Protein AF-A0AAU3L3V6-F1 (afdb_monomer)

Structure (mmCIF, N/CA/C/O backbone):
data_AF-A0AAU3L3V6-F1
#
_entry.id   AF-A0AAU3L3V6-F1
#
loop_
_atom_site.group_PDB
_atom_site.id
_atom_site.type_symbol
_atom_site.label_atom_id
_atom_site.label_alt_id
_atom_site.label_comp_id
_atom_site.label_asym_id
_atom_site.label_entity_id
_atom_site.label_seq_id
_atom_site.pdbx_PDB_ins_code
_atom_site.Cartn_x
_atom_site.Cartn_y
_atom_site.Cartn_z
_atom_site.occupancy
_atom_site.B_iso_or_equiv
_atom_site.auth_seq_id
_atom_site.auth_comp_id
_atom_site.auth_asym_id
_atom_site.auth_atom_id
_atom_site.pdbx_PDB_model_num
ATOM 1 N N . MET A 1 1 ? -13.523 14.548 32.552 1.00 41.47 1 MET A N 1
ATOM 2 C CA . MET A 1 1 ? -14.090 15.061 33.819 1.00 41.47 1 MET A CA 1
ATOM 3 C C . MET A 1 1 ? -13.654 14.127 34.935 1.00 41.47 1 MET A C 1
ATOM 5 O O . MET A 1 1 ? -13.717 12.923 34.740 1.00 41.47 1 MET A O 1
ATOM 9 N N . THR A 1 2 ? -13.123 14.643 36.043 1.00 36.22 2 THR A N 1
ATOM 10 C CA . THR A 1 2 ? -12.729 13.820 37.202 1.00 36.22 2 THR A CA 1
ATOM 11 C C . THR A 1 2 ? -13.982 13.301 37.923 1.00 36.22 2 THR A C 1
ATOM 13 O O . THR A 1 2 ? -14.998 13.994 37.928 1.00 36.22 2 THR A O 1
ATOM 16 N N . GLN A 1 3 ? -13.928 12.119 38.556 1.00 34.81 3 GLN A N 1
ATOM 17 C CA . GLN A 1 3 ? -15.049 11.551 39.340 1.00 34.81 3 GLN A CA 1
ATOM 18 C C . GLN A 1 3 ? -15.643 12.553 40.347 1.00 34.81 3 GLN A C 1
ATOM 20 O O . GLN A 1 3 ? -16.852 12.591 40.551 1.00 34.81 3 GLN A O 1
ATOM 25 N N . LYS A 1 4 ? -14.801 13.431 40.907 1.00 33.59 4 LYS A N 1
ATOM 26 C CA . LYS A 1 4 ? -15.217 14.523 41.794 1.00 33.59 4 LYS A CA 1
ATOM 27 C C . LYS A 1 4 ? -16.151 15.533 41.107 1.00 33.59 4 LYS A C 1
ATOM 29 O O . LYS A 1 4 ? -17.172 15.894 41.673 1.00 33.59 4 LYS A O 1
ATOM 34 N N . ALA A 1 5 ? -15.847 15.942 39.873 1.00 34.97 5 ALA A N 1
ATOM 35 C CA . ALA A 1 5 ? -16.683 16.882 39.121 1.00 34.97 5 ALA A CA 1
ATOM 36 C C . ALA A 1 5 ? -18.043 16.273 38.728 1.00 34.97 5 ALA A C 1
ATOM 38 O O . ALA A 1 5 ? -19.048 16.981 38.699 1.00 34.97 5 ALA A O 1
ATOM 39 N N . ALA A 1 6 ? -18.086 14.962 38.466 1.00 41.12 6 ALA A N 1
ATOM 40 C CA . ALA A 1 6 ? -19.336 14.240 38.228 1.00 41.12 6 ALA A CA 1
ATOM 41 C C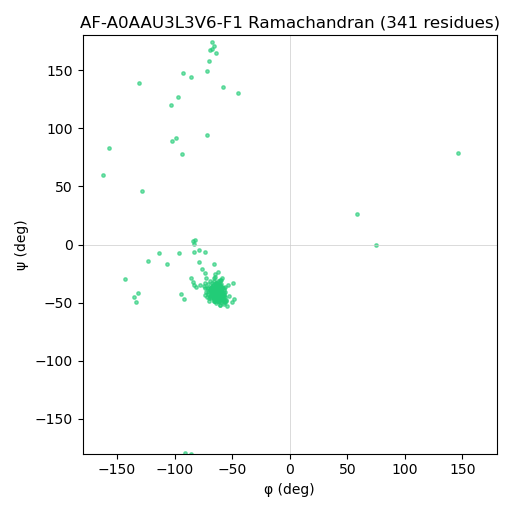 . ALA A 1 6 ? -20.194 14.146 39.507 1.00 41.12 6 ALA A C 1
ATOM 43 O O . ALA A 1 6 ? -21.390 14.421 39.458 1.00 41.12 6 ALA A O 1
ATOM 44 N N . GLY A 1 7 ? -19.577 13.851 40.659 1.00 38.81 7 GLY A N 1
ATOM 45 C CA . GLY A 1 7 ? -20.263 13.792 41.957 1.00 38.81 7 GLY A CA 1
ATOM 46 C C . GLY A 1 7 ? -20.804 15.143 42.446 1.00 38.81 7 GLY A C 1
ATOM 47 O O . GLY A 1 7 ? -21.931 15.218 42.940 1.00 38.81 7 GLY A O 1
ATOM 48 N N . ASP A 1 8 ? -20.045 16.227 42.255 1.00 44.56 8 ASP A N 1
ATOM 49 C CA . ASP A 1 8 ? -20.480 17.583 42.620 1.00 44.56 8 ASP A CA 1
ATOM 50 C C . ASP A 1 8 ? -21.663 18.046 41.743 1.00 44.56 8 ASP A C 1
ATOM 52 O O . ASP A 1 8 ? -22.623 18.631 42.247 1.00 44.56 8 ASP A O 1
ATOM 56 N N . THR A 1 9 ? -21.645 17.718 40.444 1.00 53.59 9 THR A N 1
ATOM 57 C CA . THR A 1 9 ? -22.750 18.018 39.512 1.00 53.59 9 THR A CA 1
ATOM 58 C C . THR A 1 9 ? -24.013 17.237 39.883 1.00 53.59 9 THR A C 1
ATOM 60 O O . THR A 1 9 ? -25.087 17.822 40.003 1.00 53.59 9 THR A O 1
ATOM 63 N N . PHE A 1 10 ? -23.872 15.941 40.176 1.00 58.88 10 PHE A N 1
ATOM 64 C CA . PHE A 1 10 ? -24.976 15.089 40.619 1.00 58.88 10 PHE A CA 1
ATOM 65 C C . PHE A 1 10 ? -25.634 15.610 41.905 1.00 58.88 10 PHE A C 1
ATOM 67 O O . PHE A 1 10 ? -26.856 15.685 41.999 1.00 58.88 10 PHE A O 1
ATOM 74 N N . THR A 1 11 ? -24.838 16.049 42.882 1.00 54.91 11 THR A N 1
ATOM 75 C CA . THR A 1 11 ? -25.356 16.583 44.154 1.00 54.91 11 THR A CA 1
ATOM 76 C C . THR A 1 11 ? -26.176 17.864 43.950 1.00 54.91 11 THR A C 1
ATOM 78 O O . THR A 1 11 ? -27.223 18.054 44.581 1.00 54.91 11 THR A O 1
ATOM 81 N N . VAL A 1 12 ? -25.736 18.740 43.041 1.00 65.31 12 VAL A N 1
ATOM 82 C CA . VAL A 1 12 ? -26.473 19.953 42.654 1.00 65.31 12 VAL A CA 1
ATOM 83 C C . VAL A 1 12 ? -27.775 19.603 41.930 1.00 65.31 12 VAL A C 1
ATOM 85 O O . VAL A 1 12 ? -28.811 20.204 42.224 1.00 65.31 12 VAL A O 1
ATOM 88 N N . ASP A 1 13 ? -27.751 18.614 41.039 1.00 59.66 13 ASP A N 1
ATOM 89 C CA . ASP A 1 13 ? -28.929 18.187 40.279 1.00 59.66 13 ASP A CA 1
ATOM 90 C C . ASP A 1 13 ? -29.976 17.493 41.163 1.00 59.66 13 ASP A C 1
ATOM 92 O O . ASP A 1 13 ? -31.167 17.800 41.060 1.00 59.66 13 ASP A O 1
ATOM 96 N N . VAL A 1 14 ? -29.553 16.664 42.124 1.00 59.94 14 VAL A N 1
ATOM 97 C CA . VAL A 1 14 ? -30.445 16.071 43.137 1.00 59.94 14 VAL A CA 1
ATOM 98 C C . VAL A 1 14 ? -31.088 17.162 43.996 1.00 59.94 14 VAL A C 1
ATOM 100 O O . VAL A 1 14 ? -32.301 17.154 44.214 1.00 59.94 14 VAL A O 1
ATOM 103 N N . SER A 1 15 ? -30.307 18.153 44.433 1.00 63.59 15 SER A N 1
ATOM 104 C CA . SER A 1 15 ? -30.820 19.281 45.223 1.00 63.59 15 SER A CA 1
ATOM 105 C C . SER A 1 15 ? -31.845 20.109 44.437 1.00 63.59 15 SER A C 1
ATOM 107 O O . SER A 1 15 ? -32.881 20.503 44.974 1.00 63.59 15 SER A O 1
ATOM 109 N N . ARG A 1 16 ? -31.601 20.329 43.139 1.00 68.62 16 ARG A N 1
ATOM 110 C CA . ARG A 1 16 ? -32.525 21.027 42.236 1.00 68.62 16 ARG A CA 1
ATOM 111 C C . ARG A 1 16 ? -33.810 20.227 42.002 1.00 68.62 16 ARG A C 1
ATOM 113 O O . ARG A 1 16 ? -34.885 20.819 42.003 1.00 68.62 16 ARG A O 1
ATOM 120 N N . SER A 1 17 ? -33.712 18.904 41.876 1.00 65.31 17 SER A N 1
ATOM 121 C CA . SER A 1 17 ? -34.862 17.999 41.750 1.00 65.31 17 SER A CA 1
ATOM 122 C C . SER A 1 17 ? -35.787 18.058 42.971 1.00 65.31 17 SER A C 1
ATOM 124 O O . SER A 1 17 ? -37.008 18.085 42.824 1.00 65.31 17 SER A O 1
ATOM 126 N N . VAL A 1 18 ? -35.234 18.137 44.187 1.00 70.00 18 VAL A N 1
ATOM 127 C CA . VAL A 1 18 ? -36.035 18.263 45.420 1.00 70.00 18 VAL A CA 1
ATOM 128 C C . VAL A 1 18 ? -36.787 19.599 45.468 1.00 70.00 18 VAL A C 1
ATOM 130 O O . VAL A 1 18 ? -37.974 19.625 45.795 1.00 70.00 18 VAL A O 1
ATOM 133 N N . ILE A 1 19 ? -36.123 20.701 45.103 1.00 76.06 19 ILE A N 1
ATOM 134 C CA . ILE A 1 19 ? -36.740 22.038 45.047 1.00 76.06 19 ILE A CA 1
ATOM 135 C C . ILE A 1 19 ? -37.863 22.075 44.002 1.00 76.06 19 ILE A C 1
ATOM 137 O O . ILE A 1 19 ? -38.955 22.572 44.280 1.00 76.06 19 ILE A O 1
ATOM 141 N N . GLU A 1 20 ? -37.617 21.512 42.821 1.00 77.00 20 GLU A N 1
ATOM 142 C CA . GLU A 1 20 ? -38.602 21.421 41.743 1.00 77.00 20 GLU A CA 1
ATOM 143 C C . GLU A 1 20 ? -39.805 20.554 42.149 1.00 77.00 20 GLU A C 1
ATOM 145 O O . GLU A 1 20 ? -40.951 20.937 41.917 1.00 77.00 20 GLU A O 1
ATOM 150 N N . GLY A 1 21 ? -39.569 19.432 42.837 1.00 76.75 21 GLY A N 1
ATOM 151 C CA . GLY A 1 21 ? -40.629 18.588 43.393 1.00 76.75 21 GLY A CA 1
ATOM 152 C C . GLY A 1 21 ? -41.541 19.343 44.364 1.00 76.75 21 GLY A C 1
ATOM 153 O O . GLY A 1 21 ? -42.766 19.228 44.281 1.00 76.75 21 GLY A O 1
ATOM 154 N N . GLN A 1 22 ? -40.967 20.175 45.238 1.00 81.19 22 GLN A N 1
ATOM 155 C CA . GLN A 1 22 ? -41.739 21.020 46.152 1.00 81.19 22 GLN A CA 1
ATOM 156 C C . GLN A 1 22 ? -42.547 22.090 45.397 1.00 81.19 22 GLN A C 1
ATOM 158 O O . GLN A 1 22 ? -43.740 22.259 45.660 1.00 81.19 22 GLN A O 1
ATOM 163 N N . ALA A 1 23 ? -41.942 22.750 44.404 1.00 84.12 23 ALA A N 1
ATOM 164 C CA . ALA A 1 23 ? -42.625 23.737 43.566 1.00 84.12 23 ALA A CA 1
ATOM 165 C C . ALA A 1 23 ? -43.820 23.131 42.805 1.00 84.12 23 ALA A C 1
ATOM 167 O O . ALA A 1 23 ? -44.890 23.735 42.747 1.00 84.12 23 ALA A O 1
ATOM 168 N N . ILE A 1 24 ? -43.678 21.906 42.289 1.00 85.00 24 ILE A N 1
ATOM 169 C CA . ILE A 1 24 ? -44.757 21.160 41.623 1.00 85.00 24 ILE A CA 1
ATOM 170 C C . ILE A 1 24 ? -45.926 20.897 42.583 1.00 85.00 24 ILE A C 1
ATOM 172 O O . ILE A 1 24 ? -47.088 21.078 42.203 1.00 85.00 24 ILE A O 1
ATOM 176 N N . VAL A 1 25 ? -45.651 20.495 43.829 1.00 83.56 25 VAL A N 1
ATOM 177 C CA . VAL A 1 25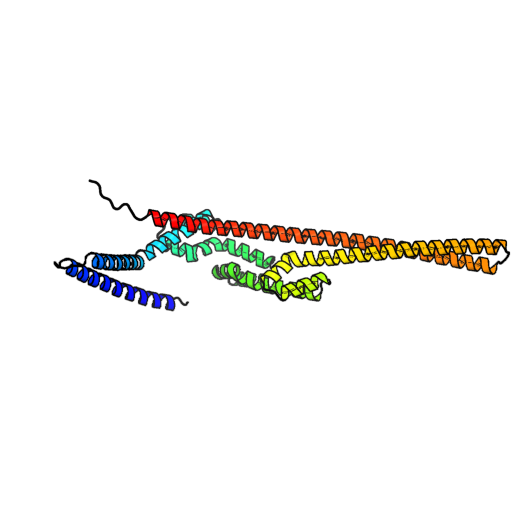 ? -46.691 20.259 44.849 1.00 83.56 25 VAL A CA 1
ATOM 178 C C . VAL A 1 25 ? -47.447 21.549 45.168 1.00 83.56 25 VAL A C 1
ATOM 180 O O . VAL A 1 25 ? -48.682 21.545 45.240 1.00 83.56 25 VAL A O 1
ATOM 183 N N . ASP A 1 26 ? -46.728 22.657 45.325 1.00 87.56 26 ASP A N 1
ATOM 184 C CA . ASP A 1 26 ? -47.316 23.947 45.680 1.00 87.56 26 ASP A CA 1
ATOM 185 C C . ASP A 1 26 ? -48.128 24.549 44.517 1.00 87.56 26 ASP A C 1
ATOM 187 O O . ASP A 1 26 ? -49.260 25.005 44.720 1.00 87.56 26 ASP A O 1
ATOM 191 N N . GLU A 1 27 ? -47.632 24.456 43.279 1.00 87.81 27 GLU A N 1
ATOM 192 C CA . GLU A 1 27 ? -48.367 24.852 42.070 1.00 87.81 27 GLU A CA 1
ATOM 193 C C . GLU A 1 27 ? -49.630 23.996 41.861 1.00 87.81 27 GLU A C 1
ATOM 195 O O . GLU A 1 27 ? -50.693 24.531 41.532 1.00 87.81 27 GLU A O 1
ATOM 200 N N . THR A 1 28 ? -49.564 22.685 42.126 1.00 85.62 28 THR A N 1
ATOM 201 C CA . THR A 1 28 ? -50.724 21.778 42.032 1.00 85.62 28 THR A CA 1
ATOM 202 C C . THR A 1 28 ? -51.812 22.150 43.044 1.00 85.62 28 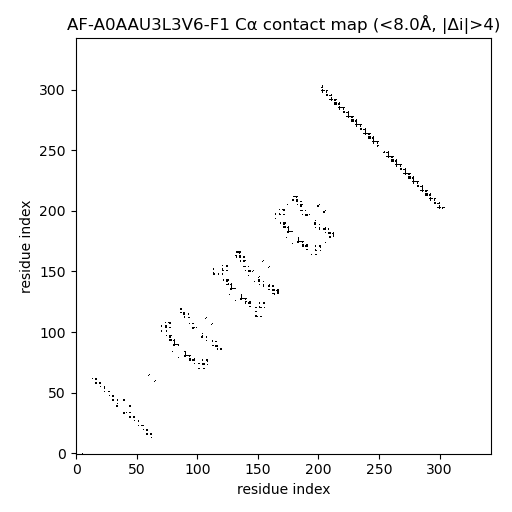THR A C 1
ATOM 204 O O . THR A 1 28 ? -52.997 22.223 42.693 1.00 85.62 28 THR A O 1
ATOM 207 N N . LYS A 1 29 ? -51.434 22.461 44.293 1.00 86.19 29 LYS A N 1
ATOM 208 C CA . LYS A 1 29 ? -52.372 22.953 45.319 1.00 86.19 29 LYS A CA 1
ATOM 209 C C . LYS A 1 29 ? -53.005 24.282 44.909 1.00 86.19 29 LYS A C 1
ATOM 211 O O . LYS A 1 29 ? -54.220 24.444 45.029 1.00 86.19 29 LYS A O 1
ATOM 216 N N . ALA A 1 30 ? -52.210 25.215 44.383 1.00 85.62 30 ALA A N 1
ATOM 217 C CA . ALA A 1 30 ? -52.695 26.516 43.932 1.00 85.62 30 ALA A CA 1
ATOM 218 C C . ALA A 1 30 ? -53.667 26.407 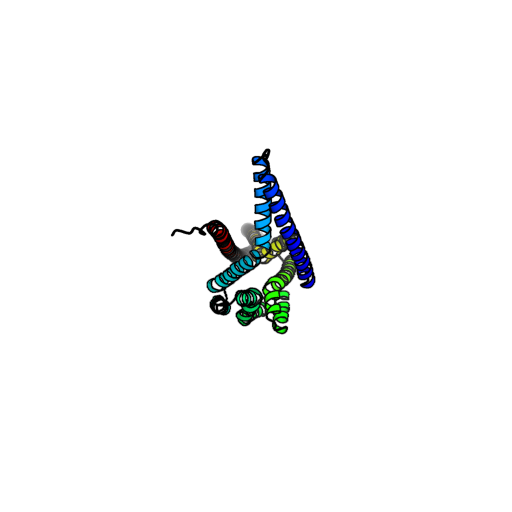42.742 1.00 85.62 30 ALA A C 1
ATOM 220 O O . ALA A 1 30 ? -54.658 27.140 42.688 1.00 85.62 30 ALA A O 1
ATOM 221 N N . LEU A 1 31 ? -53.414 25.492 41.801 1.00 86.00 31 LEU A N 1
ATOM 222 C CA . LEU A 1 31 ? -54.316 25.214 40.678 1.00 86.00 31 LEU A CA 1
ATOM 223 C C . LEU A 1 31 ? -55.626 24.572 41.148 1.00 86.00 31 LEU A C 1
ATOM 225 O O . LEU A 1 31 ? -56.694 25.005 40.723 1.00 86.00 31 LEU A O 1
ATOM 229 N N . THR A 1 32 ? -55.560 23.625 42.087 1.00 83.00 32 THR A N 1
ATOM 230 C CA . THR A 1 32 ? -56.747 22.982 42.680 1.00 83.00 32 THR A CA 1
ATOM 231 C C . THR A 1 32 ? -57.620 23.994 43.429 1.00 83.00 32 THR A C 1
ATOM 233 O O . THR A 1 32 ? -58.838 24.013 43.274 1.00 83.00 32 THR A O 1
ATOM 236 N N . ALA A 1 33 ? -57.007 24.908 44.187 1.00 84.44 33 ALA A N 1
ATOM 237 C CA . ALA A 1 33 ? -57.729 25.977 44.877 1.00 84.44 33 ALA A CA 1
ATOM 238 C C . ALA A 1 33 ? -58.394 26.977 43.911 1.00 84.44 33 ALA A C 1
ATOM 240 O O . ALA A 1 33 ? -59.443 27.538 44.230 1.00 84.44 33 ALA A O 1
ATOM 241 N N . LYS A 1 34 ? -57.800 27.213 42.732 1.00 81.19 34 LYS A N 1
ATOM 242 C CA . LYS A 1 34 ? -58.390 28.053 41.678 1.00 81.19 34 LYS A CA 1
ATOM 243 C C . LYS A 1 34 ? -59.548 27.356 40.965 1.00 81.19 34 LYS A C 1
ATOM 245 O O . LYS A 1 34 ? -60.530 28.030 40.700 1.00 81.19 34 LYS A O 1
ATOM 250 N N . ALA A 1 35 ? -59.466 26.044 40.735 1.00 79.19 35 ALA A N 1
ATOM 251 C CA . ALA A 1 35 ? -60.539 25.254 40.122 1.00 79.19 35 ALA A CA 1
ATOM 252 C C . ALA A 1 35 ? -61.867 25.307 40.902 1.00 79.19 35 ALA A C 1
ATOM 254 O O . ALA A 1 35 ? -62.932 25.203 40.309 1.00 79.19 35 ALA A O 1
ATOM 255 N N . ASN A 1 36 ? -61.813 25.504 42.224 1.00 80.31 36 ASN A N 1
ATOM 256 C CA . ASN A 1 36 ? -62.992 25.520 43.098 1.00 80.31 36 ASN A CA 1
ATOM 257 C C . ASN A 1 36 ? -63.743 26.869 43.133 1.00 80.31 36 ASN A C 1
ATOM 259 O O . ASN A 1 36 ? -64.677 27.025 43.920 1.00 80.31 36 ASN A O 1
ATOM 263 N N . LYS A 1 37 ? -63.336 27.869 42.339 1.00 83.75 37 LYS A N 1
ATOM 264 C CA . LYS A 1 37 ? -64.001 29.183 42.275 1.00 83.75 37 LYS A CA 1
ATOM 265 C C . LYS A 1 37 ? -65.057 29.207 41.165 1.00 83.75 37 LYS A C 1
ATOM 267 O O . LYS A 1 37 ? -64.876 28.596 40.118 1.00 83.75 37 LYS A O 1
ATOM 272 N N . SER A 1 38 ? -66.139 29.961 41.369 1.00 66.94 38 SER A N 1
ATOM 273 C CA . SER A 1 38 ? -67.301 30.009 40.465 1.00 66.94 38 SER A CA 1
ATOM 274 C C . SER A 1 38 ? -67.089 30.769 39.144 1.00 66.94 38 SER A C 1
ATOM 276 O O . SER A 1 38 ? -67.985 30.755 38.312 1.00 66.94 38 SER A O 1
ATOM 278 N N . ASP A 1 39 ? -65.946 31.438 38.957 1.00 76.69 39 ASP A N 1
ATOM 279 C CA . ASP A 1 39 ? -65.635 32.293 37.793 1.00 76.69 39 ASP A CA 1
ATOM 280 C C . ASP A 1 39 ? -64.278 31.905 37.168 1.00 76.69 39 ASP A C 1
ATOM 282 O O . ASP A 1 39 ? -63.374 32.721 36.986 1.00 76.69 39 ASP A O 1
ATOM 286 N N . THR A 1 40 ? -64.063 30.600 36.972 1.00 77.81 40 THR A N 1
ATOM 287 C CA . THR A 1 40 ? -62.755 30.056 36.578 1.00 77.81 40 THR A CA 1
ATOM 288 C C . THR A 1 40 ? -62.666 29.832 35.069 1.00 77.81 40 THR A C 1
ATOM 290 O O . THR A 1 40 ? -63.467 29.101 34.498 1.00 77.81 40 THR A O 1
ATOM 293 N N . ASP A 1 41 ? -61.632 30.389 34.432 1.00 86.31 41 ASP A N 1
ATOM 294 C CA . ASP A 1 41 ? -61.252 30.052 33.054 1.00 86.31 41 ASP A CA 1
ATOM 295 C C . ASP A 1 41 ? -60.623 28.648 33.001 1.00 86.31 41 ASP A C 1
ATOM 297 O O . ASP A 1 41 ? -59.421 28.453 33.231 1.00 86.31 41 ASP A O 1
ATOM 301 N N . GLU A 1 42 ? -61.464 27.656 32.712 1.00 79.25 42 GLU A N 1
ATOM 302 C CA . GLU A 1 42 ? -61.092 26.243 32.640 1.00 79.25 42 GLU A CA 1
ATOM 303 C C . GLU A 1 42 ? -60.014 25.956 31.584 1.00 79.25 42 GLU A C 1
ATOM 305 O O . GLU A 1 42 ? -59.148 25.105 31.806 1.00 79.25 42 GLU A O 1
ATOM 310 N N . ALA A 1 43 ? -60.005 26.680 30.458 1.00 82.81 43 ALA A N 1
ATOM 311 C CA . ALA A 1 43 ? -59.047 26.453 29.378 1.00 82.81 43 ALA A CA 1
ATOM 312 C C . ALA A 1 43 ? -57.627 26.852 29.808 1.00 82.81 43 ALA A C 1
ATOM 314 O O . ALA A 1 43 ? -56.678 26.075 29.651 1.00 82.81 43 ALA A O 1
ATOM 315 N N . SER A 1 44 ? -57.483 28.026 30.428 1.00 83.94 44 SER A N 1
ATOM 316 C CA . SER A 1 44 ? -56.211 28.491 30.998 1.00 83.94 44 SER A CA 1
ATOM 317 C C . SER A 1 44 ? -55.733 27.597 32.145 1.00 83.94 44 SER A C 1
ATOM 319 O O . SER A 1 44 ? -54.537 27.299 32.259 1.00 83.94 44 SER A O 1
ATOM 321 N N . LEU A 1 45 ? -56.660 27.106 32.975 1.00 83.88 45 LEU A N 1
ATOM 322 C CA . LEU A 1 45 ? -56.339 26.190 34.068 1.00 83.88 45 LEU A CA 1
ATOM 323 C C . LEU A 1 45 ? -55.843 24.830 33.551 1.00 83.88 45 LEU A C 1
ATOM 325 O O . LEU A 1 45 ? -54.855 24.305 34.062 1.00 83.88 45 LEU A O 1
ATOM 329 N N . ALA A 1 46 ? -56.470 24.291 32.501 1.00 80.31 46 ALA A N 1
ATOM 330 C CA . ALA A 1 46 ? -56.086 23.024 31.884 1.00 80.31 46 ALA A CA 1
ATOM 331 C C . ALA A 1 46 ? -54.710 23.085 31.200 1.00 80.31 46 ALA A C 1
ATOM 333 O O . ALA A 1 46 ? -53.974 22.097 31.212 1.00 80.31 46 ALA A O 1
ATOM 334 N N . VAL A 1 47 ? -54.336 24.225 30.607 1.00 85.56 47 VAL A N 1
ATOM 335 C CA . VAL A 1 47 ? -52.986 24.427 30.048 1.00 85.56 47 VAL A CA 1
ATOM 336 C C . VAL A 1 47 ? -51.936 24.423 31.161 1.00 85.56 47 VAL A C 1
ATOM 338 O O . VAL A 1 47 ? -50.938 23.708 31.062 1.00 85.56 47 VAL A O 1
ATOM 341 N N . LYS A 1 48 ? -52.181 25.149 32.260 1.00 85.81 48 LYS A N 1
ATOM 342 C CA . LYS A 1 48 ? -51.266 25.188 33.415 1.00 85.81 48 LYS A CA 1
ATOM 343 C C . LYS A 1 48 ? -51.168 23.834 34.116 1.00 85.81 48 LYS A C 1
ATOM 345 O O . LYS A 1 48 ? -50.066 23.391 34.417 1.00 85.81 48 LYS A O 1
ATOM 350 N N . GLY A 1 49 ? -52.291 23.139 34.295 1.00 82.69 49 GLY A N 1
ATOM 351 C CA . GLY A 1 49 ? -52.322 21.784 34.848 1.00 82.69 49 GLY A CA 1
ATOM 352 C C . GLY A 1 49 ? -51.520 20.787 34.009 1.00 82.69 49 GLY A C 1
ATOM 353 O O . GLY A 1 49 ? -50.749 20.009 34.562 1.00 82.69 49 GLY A O 1
ATOM 354 N N . ARG A 1 50 ? -51.618 20.854 32.673 1.00 85.88 50 ARG A N 1
ATOM 355 C CA . ARG A 1 50 ? -50.798 20.026 31.771 1.00 85.88 50 ARG A CA 1
ATOM 356 C C . ARG A 1 50 ? -49.305 20.334 31.877 1.00 85.88 50 ARG A C 1
ATOM 358 O O . ARG A 1 50 ? -48.505 19.403 31.880 1.00 85.88 50 ARG A O 1
ATOM 365 N N . ALA A 1 51 ? -48.928 21.606 31.994 1.00 84.50 51 ALA A N 1
ATOM 366 C CA . ALA A 1 51 ? -47.530 21.999 32.168 1.00 84.50 51 ALA A CA 1
ATOM 367 C C . ALA A 1 51 ? -46.944 21.483 33.496 1.00 84.50 51 ALA A C 1
ATOM 369 O O . ALA A 1 51 ? -45.848 20.925 33.506 1.00 84.50 51 ALA A O 1
ATOM 370 N N . VAL A 1 52 ? -47.694 21.597 34.599 1.00 87.56 52 VAL A N 1
ATOM 371 C CA . VAL A 1 52 ? -47.289 21.062 35.911 1.00 87.56 52 VAL A CA 1
ATOM 372 C C . VAL A 1 52 ? -47.204 19.535 35.883 1.00 87.56 52 VAL A C 1
ATOM 374 O O . VAL A 1 52 ? -46.230 18.973 36.372 1.00 87.56 52 VAL A O 1
ATOM 377 N N . ALA A 1 53 ? -48.160 18.855 35.245 1.00 82.38 53 ALA A N 1
ATOM 378 C CA . ALA A 1 53 ? -48.128 17.400 35.088 1.00 82.38 53 ALA A CA 1
ATOM 379 C C . ALA A 1 53 ? -46.923 16.918 34.259 1.00 82.38 53 ALA A C 1
ATOM 381 O O . ALA A 1 53 ? -46.332 15.886 34.571 1.00 82.38 53 ALA A O 1
ATOM 382 N N . LEU A 1 54 ? -46.524 17.665 33.223 1.00 85.25 54 LEU A N 1
ATOM 383 C CA . LEU A 1 54 ? -45.322 17.358 32.448 1.00 85.25 54 LEU A CA 1
ATOM 384 C C . LEU A 1 54 ? -44.052 17.522 33.296 1.00 85.25 54 LEU A C 1
ATOM 386 O O . LEU A 1 54 ? -43.213 16.626 33.300 1.00 85.25 54 LEU A O 1
ATOM 390 N N . ARG A 1 55 ? -43.934 18.624 34.050 1.00 87.19 55 ARG A N 1
ATOM 391 C CA . ARG A 1 55 ? -42.816 18.849 34.988 1.00 87.19 55 ARG A CA 1
ATOM 392 C C . ARG A 1 55 ? -42.752 17.754 36.056 1.00 87.19 55 ARG A C 1
ATOM 394 O O . ARG A 1 55 ? -41.673 17.240 36.316 1.00 87.19 55 ARG A O 1
ATOM 401 N N . ALA A 1 56 ? -43.898 17.331 36.593 1.00 81.69 56 ALA A N 1
ATOM 402 C CA . ALA A 1 56 ? -44.002 16.214 37.536 1.00 81.69 56 ALA A CA 1
ATOM 403 C C . ALA A 1 56 ? -43.505 14.888 36.947 1.00 81.69 56 ALA A C 1
ATOM 405 O O . ALA A 1 56 ? -42.746 14.177 37.601 1.00 81.69 56 ALA A O 1
ATOM 406 N N . HIS A 1 57 ? -43.871 14.572 35.702 1.00 79.56 57 HIS A N 1
ATOM 407 C CA . HIS A 1 57 ? -43.362 13.379 35.025 1.00 79.56 57 HIS A CA 1
ATOM 408 C C . HIS A 1 57 ? -41.854 13.437 34.767 1.00 79.56 57 HIS A C 1
ATOM 410 O O . HIS A 1 57 ? -41.170 12.437 34.972 1.00 79.56 57 HIS A O 1
ATOM 416 N N . VAL A 1 58 ? -41.327 14.584 34.329 1.00 78.19 58 VAL A N 1
ATOM 417 C CA . VAL A 1 58 ? -39.880 14.760 34.122 1.00 78.19 58 VAL A CA 1
ATOM 418 C C . VAL A 1 58 ? -39.132 14.640 35.450 1.00 78.19 58 VAL A C 1
ATOM 420 O O . VAL A 1 58 ? -38.123 13.945 35.507 1.00 78.19 58 VAL A O 1
ATOM 423 N N . ALA A 1 59 ? -39.644 15.248 36.521 1.00 78.88 59 ALA A N 1
ATOM 424 C CA . ALA A 1 59 ? -39.056 15.151 37.852 1.00 78.88 59 ALA A CA 1
ATOM 425 C C . ALA A 1 59 ? -39.039 13.702 38.366 1.00 78.88 59 ALA A C 1
ATOM 427 O O . ALA A 1 59 ? -38.012 13.253 38.861 1.00 78.88 59 ALA A O 1
ATOM 428 N N . GLU A 1 60 ? -40.120 12.934 38.193 1.00 76.25 60 GLU A N 1
ATOM 429 C CA . GLU A 1 60 ? -40.135 11.523 38.603 1.00 76.25 60 GLU A CA 1
ATOM 430 C C . GLU A 1 60 ? -39.208 10.655 37.739 1.00 76.25 60 GLU A C 1
ATOM 432 O O . GLU A 1 60 ? -38.506 9.794 38.266 1.00 76.25 60 GLU A O 1
ATOM 437 N N . TYR A 1 61 ? -39.120 10.914 36.430 1.00 73.25 61 TYR A N 1
ATOM 438 C CA . TYR A 1 61 ? -38.138 10.248 35.572 1.00 73.25 61 TYR A CA 1
ATOM 439 C C . TYR A 1 61 ? -36.703 10.529 36.031 1.00 73.25 61 TYR A C 1
ATOM 441 O O . TYR A 1 61 ? -35.911 9.601 36.143 1.00 73.25 61 TYR A O 1
ATOM 449 N N . LEU A 1 62 ? -36.370 11.780 36.350 1.00 74.81 62 LEU A N 1
ATOM 450 C CA . LEU A 1 62 ? -35.046 12.137 36.867 1.00 74.81 62 LEU A CA 1
ATOM 451 C C . LEU A 1 62 ? -34.772 11.536 38.253 1.00 74.81 62 LEU A C 1
ATOM 453 O O . LEU A 1 62 ? -33.621 11.277 38.581 1.00 74.81 62 LEU A O 1
ATOM 457 N N . ARG A 1 63 ? -35.814 11.312 39.061 1.00 70.19 63 ARG A N 1
ATOM 458 C CA . ARG A 1 63 ? -35.687 10.801 40.430 1.00 70.19 63 ARG A CA 1
ATOM 459 C C . ARG A 1 63 ? -35.552 9.279 40.508 1.00 70.19 63 ARG A C 1
ATOM 461 O O . ARG A 1 63 ? -34.907 8.795 41.429 1.00 70.19 63 ARG A O 1
ATOM 468 N N . THR A 1 64 ? -36.220 8.535 39.625 1.00 72.75 64 THR A N 1
ATOM 469 C CA . THR A 1 64 ? -36.269 7.057 39.680 1.00 72.75 64 THR A CA 1
ATOM 470 C C . THR A 1 64 ? -36.252 6.382 38.308 1.00 72.75 64 THR A C 1
ATOM 472 O O . THR A 1 64 ? -35.770 5.259 38.171 1.00 72.75 64 THR A O 1
ATOM 475 N N . GLY A 1 65 ? -36.779 7.041 37.274 1.00 73.25 65 GLY A N 1
ATOM 476 C CA . GLY A 1 65 ? -36.874 6.471 35.928 1.00 73.25 65 GLY A CA 1
ATOM 477 C C . GLY A 1 65 ? -35.538 6.364 35.189 1.00 73.25 65 GLY A C 1
ATOM 478 O O . GLY A 1 65 ? -35.386 5.470 34.358 1.00 73.25 65 GLY A O 1
ATOM 479 N N . TRP A 1 66 ? -34.578 7.244 35.483 1.00 75.88 66 TRP A N 1
ATOM 480 C CA . TRP A 1 66 ? -33.259 7.253 34.853 1.00 75.88 66 TRP A CA 1
ATOM 481 C C . TRP A 1 66 ? -32.412 6.054 35.282 1.00 75.88 66 TRP A C 1
ATO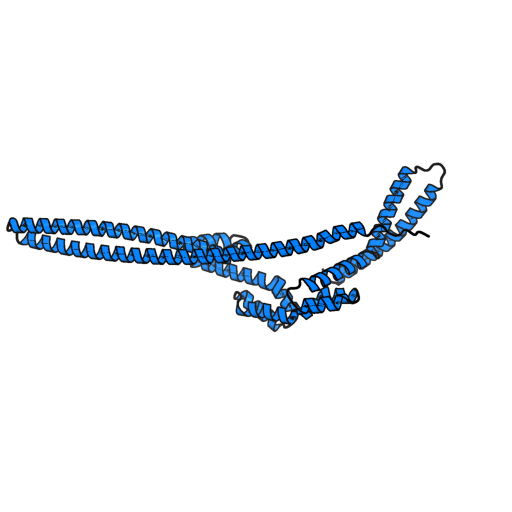M 483 O O . TRP A 1 66 ? -31.897 5.368 34.408 1.00 75.88 66 TRP A O 1
ATOM 493 N N . ASP A 1 67 ? -32.361 5.733 36.579 1.00 74.62 67 ASP A N 1
ATOM 494 C CA . ASP A 1 67 ? -31.613 4.569 37.083 1.00 74.62 67 ASP A CA 1
ATOM 495 C C . ASP A 1 67 ? -32.114 3.270 36.448 1.00 74.62 67 ASP A C 1
ATOM 497 O O . ASP A 1 67 ? -31.329 2.442 35.991 1.00 74.62 67 ASP A O 1
ATOM 501 N N . LYS A 1 68 ? -33.440 3.130 36.333 1.00 78.44 68 LYS A N 1
ATOM 502 C CA . LYS A 1 68 ? -34.047 1.989 35.648 1.00 78.44 68 LYS A CA 1
ATOM 503 C C . LYS A 1 68 ? -33.711 1.963 34.157 1.00 78.44 68 LYS A C 1
ATOM 505 O O . LYS A 1 68 ? -33.421 0.902 33.624 1.00 78.44 68 LYS A O 1
ATOM 510 N N . ALA A 1 69 ? -33.737 3.114 33.485 1.00 78.06 69 ALA A N 1
ATOM 511 C CA . ALA A 1 69 ? -33.383 3.191 32.071 1.00 78.06 69 ALA A CA 1
ATOM 512 C C . ALA A 1 69 ? -31.911 2.821 31.827 1.00 78.06 69 ALA A C 1
ATOM 514 O O . ALA A 1 69 ? -31.634 2.097 30.878 1.00 78.06 69 ALA A O 1
ATOM 515 N N . VAL A 1 70 ? -30.996 3.273 32.690 1.00 79.62 70 VAL A N 1
ATOM 516 C CA . VAL A 1 70 ? -29.574 2.901 32.648 1.00 79.62 70 VAL A CA 1
ATOM 517 C C . VAL A 1 70 ? -29.399 1.406 32.907 1.00 79.62 70 VAL A C 1
ATOM 519 O O . VAL A 1 70 ? -28.643 0.758 32.191 1.00 79.62 70 VAL A O 1
ATOM 522 N N . ALA A 1 71 ? -30.104 0.841 33.890 1.00 83.06 71 ALA A N 1
ATOM 523 C CA . ALA A 1 71 ? -30.051 -0.589 34.183 1.00 83.06 71 ALA A CA 1
ATOM 524 C C . ALA A 1 71 ? -30.564 -1.439 33.008 1.00 83.06 71 ALA A C 1
ATOM 526 O O . ALA A 1 71 ? -29.885 -2.374 32.584 1.00 83.06 71 ALA A O 1
ATOM 527 N N . ASP A 1 72 ? -31.716 -1.076 32.439 1.00 84.50 72 ASP A N 1
ATOM 528 C CA . ASP A 1 72 ? -32.307 -1.751 31.281 1.00 84.50 72 ASP A CA 1
ATOM 529 C C . ASP A 1 72 ? -31.378 -1.658 30.049 1.00 84.50 72 ASP A C 1
ATOM 531 O O . ASP A 1 72 ? -31.161 -2.652 29.357 1.00 84.50 72 ASP A O 1
ATOM 535 N N . GLU A 1 73 ? -30.778 -0.487 29.799 1.00 86.00 73 GLU A N 1
ATOM 536 C CA . GLU A 1 73 ? -29.805 -0.278 28.717 1.00 86.00 73 GLU A CA 1
ATOM 537 C C . GLU A 1 73 ? -28.521 -1.089 28.933 1.00 86.00 73 GLU A C 1
ATOM 539 O O . GLU A 1 73 ? -28.059 -1.772 28.021 1.00 86.00 73 GLU A O 1
ATOM 544 N N . THR A 1 74 ? -27.965 -1.081 30.145 1.00 87.94 74 THR A N 1
ATOM 545 C CA . THR A 1 74 ? -26.736 -1.824 30.461 1.00 87.94 74 THR A CA 1
ATOM 546 C C . THR A 1 74 ? -26.958 -3.331 30.349 1.00 87.94 74 THR A C 1
ATOM 548 O O . THR A 1 74 ? -26.127 -4.038 29.783 1.00 87.94 74 THR A O 1
ATOM 551 N N . ARG A 1 75 ? -28.108 -3.831 30.817 1.00 92.88 75 ARG A N 1
ATOM 552 C CA . ARG A 1 75 ? -28.503 -5.237 30.664 1.00 92.88 75 ARG A CA 1
ATOM 553 C C . ARG A 1 75 ? -28.597 -5.639 29.198 1.00 92.88 75 ARG A C 1
ATOM 555 O O . ARG A 1 75 ? -28.144 -6.724 28.846 1.00 92.88 75 ARG A O 1
ATOM 562 N N . GLN A 1 76 ? -29.118 -4.764 28.341 1.00 87.81 76 GLN A N 1
ATOM 563 C CA . GLN A 1 76 ? -29.126 -5.019 26.905 1.00 87.81 76 GLN A CA 1
ATOM 564 C C . GLN A 1 76 ? -27.715 -5.063 26.318 1.00 87.81 76 GLN A C 1
ATOM 566 O O . GLN A 1 76 ? -27.410 -5.995 25.589 1.00 87.81 76 GLN A O 1
ATOM 571 N N . GLN A 1 77 ? -26.846 -4.109 26.658 1.00 88.62 77 GLN A N 1
ATOM 572 C CA . GLN A 1 77 ? -25.460 -4.108 26.175 1.00 88.62 77 GLN A CA 1
ATOM 573 C C . GLN A 1 77 ? -24.726 -5.403 26.553 1.00 88.62 77 GLN A C 1
ATOM 575 O O . GLN A 1 77 ? -23.978 -5.959 25.753 1.00 88.62 77 GLN A O 1
ATOM 580 N N . VAL A 1 78 ? -24.969 -5.928 27.758 1.00 92.62 78 VAL A N 1
ATOM 581 C CA . VAL A 1 78 ? -24.424 -7.227 28.177 1.00 92.62 78 VAL A CA 1
ATOM 582 C C . VAL A 1 78 ? -25.052 -8.387 27.395 1.00 92.62 78 VAL A C 1
ATOM 584 O O . VAL A 1 78 ? -24.337 -9.310 27.021 1.00 92.62 78 VAL A O 1
ATOM 587 N N . ALA A 1 79 ? -26.346 -8.340 27.072 1.00 92.25 79 ALA A N 1
ATOM 588 C CA . ALA A 1 79 ? -26.990 -9.354 26.232 1.00 92.25 79 ALA A CA 1
ATOM 589 C C . ALA A 1 79 ? -26.463 -9.357 24.785 1.00 92.25 79 ALA A C 1
ATOM 591 O O . ALA A 1 79 ? -26.260 -10.423 24.197 1.00 92.25 79 ALA A O 1
ATOM 592 N N . ASP A 1 80 ? -26.174 -8.178 24.239 1.00 89.56 80 ASP A N 1
ATOM 593 C CA . ASP A 1 80 ? -25.539 -8.029 22.931 1.00 89.56 80 ASP A CA 1
ATOM 594 C C . ASP A 1 80 ? -24.113 -8.602 22.979 1.00 89.56 80 ASP A C 1
ATOM 596 O O . ASP A 1 80 ? -23.730 -9.384 22.113 1.00 89.56 80 ASP A O 1
ATOM 600 N N . LEU A 1 81 ? -23.348 -8.332 24.047 1.00 91.81 81 LEU A N 1
ATOM 601 C CA . LEU A 1 81 ? -22.040 -8.962 24.264 1.00 91.81 81 LEU A CA 1
ATOM 602 C C . LEU A 1 81 ? -22.129 -10.489 24.379 1.00 91.81 81 LEU A C 1
ATOM 604 O O . LEU A 1 81 ? -21.227 -11.166 23.891 1.00 91.81 81 LEU A O 1
ATOM 608 N N . ALA A 1 82 ? -23.184 -11.038 24.989 1.00 94.12 82 ALA A N 1
ATOM 609 C CA . ALA A 1 82 ? -23.399 -12.483 25.089 1.00 94.12 82 ALA A CA 1
ATOM 610 C C . ALA A 1 82 ? -23.590 -13.144 23.712 1.00 94.12 82 ALA A C 1
ATOM 612 O O . ALA A 1 82 ? -23.146 -14.273 23.499 1.00 94.12 82 ALA A O 1
ATOM 613 N N . SER A 1 83 ? -24.191 -12.425 22.762 1.00 91.38 83 SER A N 1
ATOM 614 C CA . SER A 1 83 ? -24.490 -12.939 21.420 1.00 91.38 83 SER A CA 1
ATOM 615 C C . SER A 1 83 ? -23.374 -12.648 20.412 1.00 91.38 83 SER A C 1
ATOM 617 O O . SER A 1 83 ? -22.920 -13.549 19.707 1.00 91.38 83 SER A O 1
ATOM 619 N N . ASP A 1 84 ? -22.891 -11.406 20.388 1.00 88.00 84 ASP A N 1
ATOM 620 C CA . ASP A 1 84 ? -22.150 -10.837 19.258 1.00 88.00 84 ASP A CA 1
ATOM 621 C C . ASP A 1 84 ? -20.679 -10.543 19.573 1.00 88.00 84 ASP A C 1
ATOM 623 O O . ASP A 1 84 ? -19.911 -10.197 18.671 1.00 88.00 84 ASP A O 1
ATOM 627 N N . SER A 1 85 ? -20.242 -10.677 20.834 1.00 88.69 85 SER A N 1
ATOM 628 C CA . SER A 1 85 ? -18.838 -10.415 21.166 1.00 88.69 85 SER A CA 1
ATOM 629 C C . SER A 1 85 ? -17.915 -11.314 20.335 1.00 88.69 85 SER A C 1
ATOM 631 O O . SER A 1 85 ? -18.152 -12.524 20.252 1.00 88.69 85 SER A O 1
ATOM 633 N N . PRO A 1 86 ? -16.814 -10.782 19.770 1.00 87.56 86 PRO A N 1
ATOM 634 C CA . PRO A 1 86 ? -15.843 -11.595 19.043 1.00 87.56 86 PRO A CA 1
ATOM 635 C C . PRO A 1 86 ? -15.109 -12.590 19.957 1.00 87.56 86 PRO A C 1
ATOM 637 O O . PRO A 1 86 ? -14.537 -13.563 19.466 1.00 87.56 86 PRO A O 1
ATOM 640 N N . TYR A 1 87 ? -15.147 -12.387 21.278 1.00 92.00 87 TYR A N 1
ATOM 641 C CA . TYR A 1 87 ? -14.453 -13.216 22.261 1.00 92.00 87 TYR A CA 1
ATOM 642 C C . TYR A 1 87 ? -15.428 -14.167 22.959 1.00 92.00 87 TYR A C 1
ATOM 644 O O . TYR A 1 87 ? -16.370 -13.739 23.627 1.00 92.00 87 TYR A O 1
ATOM 652 N N . GLU A 1 88 ? -15.188 -15.472 22.834 1.00 93.06 88 GLU A N 1
ATOM 653 C CA . GLU A 1 88 ? -16.029 -16.518 23.439 1.00 93.06 88 GLU A CA 1
ATOM 654 C C . GLU A 1 88 ? -16.070 -16.440 24.970 1.00 93.06 88 GLU A C 1
ATOM 656 O O . GLU A 1 88 ? -17.113 -16.659 25.589 1.00 93.06 88 GLU A O 1
ATOM 661 N N . THR A 1 89 ? -14.944 -16.063 25.570 1.00 93.62 89 THR A N 1
ATOM 662 C CA . THR A 1 89 ? -14.780 -15.800 27.004 1.00 93.62 89 THR A CA 1
ATOM 663 C C . THR A 1 89 ? -15.722 -14.699 27.486 1.00 93.62 89 THR A C 1
ATOM 665 O O . THR A 1 89 ? -16.388 -14.859 28.508 1.00 93.62 89 THR A O 1
ATOM 668 N N . VAL A 1 90 ? -15.841 -13.613 26.717 1.00 95.62 90 VAL A N 1
ATOM 669 C CA . VAL A 1 90 ? -16.776 -12.516 26.994 1.00 95.62 90 VAL A CA 1
ATOM 670 C C . VAL A 1 90 ? -18.212 -12.964 26.791 1.00 95.62 90 VAL A C 1
ATOM 672 O O . VAL A 1 90 ? -19.028 -12.675 27.657 1.00 95.62 90 VAL A O 1
ATOM 675 N N . ARG A 1 91 ? -18.521 -13.693 25.707 1.00 95.75 91 ARG A N 1
ATOM 676 C CA . ARG A 1 91 ? -19.885 -14.193 25.462 1.00 95.75 91 ARG A CA 1
ATOM 677 C C . ARG A 1 91 ? -20.387 -15.041 26.632 1.00 95.75 91 ARG A C 1
ATOM 679 O O . ARG A 1 91 ? -21.455 -14.786 27.174 1.00 95.75 91 ARG A O 1
ATOM 686 N N . THR A 1 92 ? -19.565 -15.994 27.068 1.00 95.62 92 THR A N 1
ATOM 687 C CA . THR A 1 92 ? -19.886 -16.907 28.176 1.00 95.62 92 THR A CA 1
ATOM 688 C C . THR A 1 92 ? -20.046 -16.165 29.503 1.00 95.62 92 THR A C 1
ATOM 690 O O . THR A 1 92 ? -20.981 -16.431 30.255 1.00 95.62 92 THR A O 1
ATOM 693 N N . ALA A 1 93 ? -19.138 -15.232 29.808 1.00 95.25 93 ALA A N 1
ATOM 694 C CA . ALA A 1 93 ? -19.214 -14.455 31.041 1.00 95.25 93 ALA A CA 1
ATOM 695 C C . ALA A 1 93 ? -20.419 -13.502 31.043 1.00 95.25 93 ALA A C 1
ATOM 697 O O . ALA A 1 93 ? -21.085 -13.375 32.065 1.00 95.25 93 ALA A O 1
ATOM 698 N N . ALA A 1 94 ? -20.730 -12.888 29.899 1.00 95.25 94 ALA A N 1
ATOM 699 C CA . ALA A 1 94 ? -21.885 -12.017 29.736 1.00 95.25 94 ALA A CA 1
ATOM 700 C C . ALA A 1 94 ? -23.199 -12.775 29.960 1.00 95.25 94 ALA A C 1
ATOM 702 O O . ALA A 1 94 ? -24.028 -12.307 30.736 1.00 95.25 94 ALA A O 1
ATOM 703 N N . ASP A 1 95 ? -23.355 -13.957 29.352 1.00 96.06 95 ASP A N 1
ATOM 704 C CA . ASP A 1 95 ? -24.538 -14.812 29.518 1.00 96.06 95 ASP A CA 1
ATOM 705 C C . ASP A 1 95 ? -24.766 -15.173 30.995 1.00 96.06 95 ASP A C 1
ATOM 707 O O . ASP A 1 95 ? -25.856 -14.980 31.529 1.00 96.06 95 ASP A O 1
ATOM 711 N N . ALA A 1 96 ? -23.701 -15.566 31.703 1.00 95.62 96 ALA A N 1
ATOM 712 C CA . ALA A 1 96 ? -23.767 -15.851 33.135 1.00 95.62 96 ALA A CA 1
ATOM 713 C C . ALA A 1 96 ? -24.123 -14.616 33.987 1.00 95.62 96 ALA A C 1
ATOM 715 O O . ALA A 1 96 ? -24.810 -14.739 35.002 1.00 95.62 96 ALA A O 1
ATOM 716 N N . THR A 1 97 ? -23.665 -13.421 33.600 1.00 96.44 97 THR A N 1
ATOM 717 C CA . THR A 1 97 ? -23.944 -12.179 34.333 1.00 96.44 97 THR A CA 1
ATOM 718 C C . THR A 1 97 ? -25.388 -11.691 34.161 1.00 96.44 97 THR A C 1
ATOM 720 O O . THR A 1 97 ? -25.893 -10.989 35.040 1.00 96.44 97 THR A O 1
ATOM 723 N N . LEU A 1 98 ? -26.089 -12.056 33.081 1.00 94.88 98 LEU A N 1
ATOM 724 C CA . LEU A 1 98 ? -27.466 -11.601 32.835 1.00 94.88 98 LEU A CA 1
ATOM 725 C C . LEU A 1 98 ? -28.468 -12.055 33.906 1.00 94.88 98 LEU A C 1
ATOM 727 O O . LEU A 1 98 ? -29.473 -11.372 34.116 1.00 94.88 98 LEU A O 1
ATOM 731 N N . ASP A 1 99 ? -28.182 -13.137 34.627 1.00 93.31 99 ASP A N 1
ATOM 732 C CA . ASP A 1 99 ? -28.998 -13.609 35.753 1.00 93.31 99 ASP A CA 1
ATOM 733 C C . ASP A 1 99 ? -28.766 -12.810 37.056 1.00 93.31 99 ASP A C 1
ATOM 735 O O . ASP A 1 99 ? -29.451 -13.026 38.059 1.00 93.31 99 ASP A O 1
ATOM 739 N N . GLY A 1 100 ? -27.809 -11.876 37.051 1.00 91.38 100 GLY A N 1
ATOM 740 C CA . GLY A 1 100 ? -27.403 -11.073 38.200 1.00 91.38 100 GLY A CA 1
ATOM 741 C C . GLY A 1 100 ? -28.222 -9.801 38.450 1.00 91.38 100 GLY A C 1
ATOM 742 O O . GLY A 1 100 ? -29.172 -9.435 37.741 1.00 91.38 100 GLY A O 1
ATOM 743 N N . THR A 1 101 ? -27.816 -9.100 39.505 1.00 93.81 101 THR A N 1
ATOM 744 C CA . THR A 1 101 ? -28.311 -7.775 39.893 1.00 93.81 101 THR A CA 1
ATOM 745 C C . THR A 1 101 ? -27.855 -6.689 38.916 1.00 93.81 101 THR A C 1
ATOM 747 O O . THR A 1 101 ? -26.839 -6.822 38.237 1.00 93.81 101 THR A O 1
ATOM 750 N N . ASP A 1 102 ? -28.574 -5.563 38.873 1.00 88.69 102 ASP A N 1
ATOM 751 C CA . ASP A 1 102 ? -28.228 -4.446 37.979 1.00 88.69 102 ASP A CA 1
ATOM 752 C C . ASP A 1 102 ? -26.819 -3.883 38.260 1.00 88.69 102 ASP A C 1
ATOM 754 O O . ASP A 1 102 ? -26.129 -3.455 37.336 1.00 88.69 102 ASP A O 1
ATOM 758 N N . THR A 1 103 ? -26.354 -3.943 39.515 1.00 90.38 103 THR A N 1
ATOM 759 C CA . THR A 1 103 ? -24.974 -3.591 39.883 1.00 90.38 103 THR A CA 1
ATOM 760 C C . THR A 1 103 ? -23.958 -4.565 39.284 1.00 90.38 103 THR A C 1
ATOM 762 O O . THR A 1 103 ? -22.981 -4.118 38.695 1.00 90.38 103 THR A O 1
ATOM 765 N N . GLU A 1 104 ? -24.191 -5.879 39.372 1.00 92.88 104 GLU A N 1
ATOM 766 C CA . GLU A 1 104 ? -23.282 -6.893 38.808 1.00 92.88 104 GLU A CA 1
ATOM 767 C C . GLU A 1 104 ? -23.177 -6.781 37.281 1.00 92.88 104 GLU A C 1
ATOM 769 O O . GLU A 1 104 ? -22.092 -6.912 36.713 1.00 92.88 104 GLU A O 1
ATOM 774 N N . ILE A 1 105 ? -24.291 -6.474 36.616 1.00 93.06 105 ILE A N 1
ATOM 775 C CA . ILE A 1 105 ? -24.339 -6.246 35.168 1.00 93.06 105 ILE A CA 1
ATOM 776 C C . ILE A 1 105 ? -23.561 -4.983 34.790 1.00 93.06 105 ILE A C 1
ATOM 778 O O . ILE A 1 105 ? -22.795 -5.002 33.825 1.00 93.06 105 ILE A O 1
ATOM 782 N N . LEU A 1 106 ? -23.706 -3.897 35.554 1.00 89.62 106 LEU A N 1
ATOM 783 C CA . LEU A 1 106 ? -22.944 -2.668 35.336 1.00 89.62 106 LEU A CA 1
ATOM 784 C C . LEU A 1 106 ? -21.441 -2.863 35.569 1.00 89.62 106 LEU A C 1
ATOM 786 O O . LEU A 1 106 ? -20.624 -2.394 34.771 1.00 89.62 106 LEU A O 1
ATOM 790 N N . ASP A 1 107 ? -21.059 -3.577 36.624 1.00 91.69 107 ASP A N 1
ATOM 791 C CA . ASP A 1 107 ? -19.659 -3.882 36.924 1.00 91.69 107 ASP A CA 1
ATOM 792 C C . ASP A 1 107 ? -19.034 -4.753 35.825 1.00 91.69 107 ASP A C 1
ATOM 794 O O . ASP A 1 107 ? -17.902 -4.511 35.384 1.00 91.69 107 ASP A O 1
ATOM 798 N N . PHE A 1 108 ? -19.789 -5.724 35.307 1.00 94.00 108 PHE A N 1
ATOM 799 C CA . PHE A 1 108 ? -19.359 -6.516 34.164 1.00 94.00 108 PHE A CA 1
ATOM 800 C C . PHE A 1 108 ? -19.211 -5.666 32.902 1.00 94.00 108 PHE A C 1
ATOM 802 O O . PHE A 1 108 ? -18.152 -5.691 32.277 1.00 94.00 108 PHE A O 1
ATOM 809 N N . TYR A 1 109 ? -20.221 -4.867 32.552 1.00 90.38 109 TYR A N 1
ATOM 810 C CA . TYR A 1 109 ? -20.171 -4.013 31.369 1.00 90.38 109 TYR A CA 1
ATOM 811 C C . TYR A 1 109 ? -19.014 -3.007 31.425 1.00 90.38 109 TYR A C 1
ATOM 813 O O . TYR A 1 109 ? -18.359 -2.749 30.422 1.00 90.38 109 TYR A O 1
ATOM 821 N N . THR A 1 110 ? -18.713 -2.439 32.589 1.00 88.12 110 THR A N 1
ATOM 822 C CA . THR A 1 110 ? -17.650 -1.427 32.701 1.00 88.12 110 THR A CA 1
ATOM 823 C C . THR A 1 110 ? -16.251 -2.028 32.801 1.00 88.12 110 THR A C 1
ATOM 825 O O . THR A 1 110 ? -15.303 -1.456 32.263 1.00 88.12 110 THR A O 1
ATOM 828 N N . THR A 1 111 ? -16.100 -3.164 33.489 1.00 89.00 111 THR A N 1
ATOM 829 C CA . THR A 1 111 ? -14.779 -3.716 33.831 1.00 89.00 111 THR A CA 1
ATOM 830 C C . THR A 1 111 ? -14.679 -5.218 33.575 1.00 89.00 111 THR A C 1
ATOM 832 O O . THR A 1 111 ? -13.688 -5.673 32.999 1.00 89.00 111 THR A O 1
ATOM 835 N N . GLY A 1 112 ? -15.685 -5.998 33.981 1.00 91.88 112 GLY A N 1
ATOM 836 C CA . GLY A 1 112 ? -15.637 -7.464 33.924 1.00 91.88 112 GLY A CA 1
ATOM 837 C C . GLY A 1 112 ? -15.490 -8.035 32.510 1.00 91.88 112 GLY A C 1
ATOM 838 O O . GLY A 1 112 ? -14.743 -8.994 32.322 1.00 91.88 112 GLY A O 1
ATOM 839 N N . GLN A 1 113 ? -16.087 -7.404 31.495 1.00 92.06 113 GLN A N 1
ATOM 840 C CA . GLN A 1 113 ? -15.938 -7.827 30.099 1.00 92.06 113 GLN A CA 1
ATOM 841 C C . GLN A 1 113 ? -14.479 -7.766 29.628 1.00 92.06 113 GLN A C 1
ATOM 843 O O . GLN A 1 113 ? -14.013 -8.640 28.901 1.00 92.06 113 GLN A O 1
ATOM 848 N N . HIS A 1 114 ? -13.716 -6.772 30.086 1.00 93.00 114 HIS A N 1
ATOM 849 C CA . HIS A 1 114 ? -12.315 -6.630 29.706 1.00 93.00 114 HIS A CA 1
ATOM 850 C C . HIS A 1 114 ? -11.443 -7.658 30.421 1.00 93.00 114 HIS A C 1
ATOM 852 O O . HIS A 1 114 ? -10.505 -8.175 29.825 1.00 93.00 114 HIS A O 1
ATOM 858 N N . GLN A 1 115 ? -11.769 -7.984 31.674 1.00 92.81 115 GLN A N 1
ATOM 859 C CA . GLN A 1 115 ? -11.089 -9.045 32.419 1.00 92.81 115 GLN A CA 1
ATOM 860 C C . GLN A 1 115 ? -11.324 -10.412 31.769 1.00 92.81 115 GLN A C 1
ATOM 862 O O . GLN A 1 115 ? -10.375 -11.175 31.603 1.00 92.81 115 GLN A O 1
ATOM 867 N N . ALA A 1 116 ? -12.560 -10.694 31.344 1.00 93.62 116 ALA A N 1
ATOM 868 C CA . ALA A 1 116 ? -12.887 -11.902 30.589 1.00 93.62 116 ALA A CA 1
ATOM 869 C C . ALA A 1 116 ? -12.105 -11.979 29.262 1.00 93.62 116 ALA A C 1
ATOM 871 O O . ALA A 1 116 ? -11.627 -13.050 28.899 1.00 93.62 116 ALA A O 1
ATOM 872 N N . ALA A 1 117 ? -11.909 -10.841 28.587 1.00 94.31 117 ALA A N 1
ATOM 873 C CA . ALA A 1 117 ? -11.157 -10.732 27.336 1.00 94.31 117 ALA A CA 1
ATOM 874 C C . ALA A 1 117 ? -9.625 -10.624 27.496 1.00 94.31 117 ALA A C 1
ATOM 876 O O . ALA A 1 117 ? -8.933 -10.486 26.488 1.00 94.31 117 ALA A O 1
ATOM 877 N N . ASP A 1 118 ? -9.056 -10.639 28.711 1.00 94.88 118 ASP A N 1
ATOM 878 C CA . ASP A 1 118 ? -7.634 -10.299 28.925 1.00 94.88 118 ASP A CA 1
ATOM 879 C C . ASP A 1 118 ? -6.687 -11.175 28.092 1.00 94.88 118 ASP A C 1
ATOM 881 O O . ASP A 1 118 ? -5.784 -10.665 27.424 1.00 94.88 118 ASP A O 1
ATOM 885 N N . ALA A 1 119 ? -6.927 -12.490 28.075 1.00 94.31 119 ALA A N 1
ATOM 886 C CA . ALA A 1 119 ? -6.131 -13.429 27.291 1.00 94.31 119 ALA A CA 1
ATOM 887 C C . ALA A 1 119 ? -6.220 -13.134 25.783 1.00 94.31 119 ALA A C 1
ATOM 889 O O . ALA A 1 119 ? -5.194 -13.094 25.100 1.00 94.31 119 ALA A O 1
ATOM 890 N N . ASP A 1 120 ? -7.423 -12.862 25.277 1.00 94.12 120 ASP A N 1
ATOM 891 C CA . ASP A 1 120 ? -7.657 -12.533 23.871 1.00 94.12 120 ASP A CA 1
ATOM 892 C C . ASP A 1 120 ? -6.992 -11.205 23.478 1.00 94.12 120 ASP A C 1
ATOM 894 O O . ASP A 1 120 ? -6.313 -11.114 22.449 1.00 94.12 120 ASP A O 1
ATOM 898 N N . TYR A 1 121 ? -7.089 -10.182 24.334 1.00 94.88 121 TYR A N 1
ATOM 899 C CA . TYR A 1 121 ? -6.386 -8.917 24.143 1.00 94.88 121 TYR A CA 1
ATOM 900 C C . TYR A 1 121 ? -4.874 -9.114 24.115 1.00 94.88 121 TYR A C 1
ATOM 902 O O . TYR A 1 121 ? -4.211 -8.572 23.231 1.00 94.88 121 TYR A O 1
ATOM 910 N N . ARG A 1 122 ? -4.301 -9.917 25.020 1.00 96.25 122 ARG A N 1
ATOM 911 C CA . ARG A 1 122 ? -2.858 -10.216 24.999 1.00 96.25 122 ARG A CA 1
ATOM 912 C C . ARG A 1 122 ? -2.431 -10.856 23.692 1.00 96.25 122 ARG A C 1
ATOM 914 O O . ARG A 1 122 ? -1.392 -10.471 23.157 1.00 96.25 122 ARG A O 1
ATOM 921 N N . VAL A 1 123 ? -3.209 -11.798 23.165 1.00 95.50 123 VAL A N 1
ATOM 922 C CA . VAL A 1 123 ? -2.934 -12.418 21.862 1.00 95.50 123 VAL A CA 1
ATOM 923 C C . VAL A 1 123 ? -2.962 -11.364 20.752 1.00 95.50 123 VAL A C 1
ATOM 925 O O . VAL A 1 123 ? -2.005 -11.271 19.979 1.00 95.50 123 VAL A O 1
ATOM 928 N N . ALA A 1 124 ? -3.995 -10.518 20.707 1.00 93.38 124 ALA A N 1
ATOM 929 C CA . ALA A 1 124 ? -4.114 -9.454 19.710 1.00 93.38 124 ALA A CA 1
ATOM 930 C C . ALA A 1 124 ? -2.945 -8.452 19.776 1.00 93.38 124 ALA A C 1
ATOM 932 O O . ALA A 1 124 ? -2.339 -8.123 18.754 1.00 93.38 124 ALA A O 1
ATOM 933 N N . VAL A 1 125 ? -2.574 -8.006 20.979 1.00 95.56 125 VAL A N 1
ATOM 934 C CA . VAL A 1 125 ? -1.440 -7.094 21.185 1.00 95.56 125 VAL A CA 1
ATOM 935 C C . VAL A 1 125 ? -0.109 -7.776 20.861 1.00 95.56 125 VAL A C 1
ATOM 937 O O . VAL A 1 125 ? 0.758 -7.151 20.261 1.00 95.56 125 VAL A O 1
ATOM 940 N N . THR A 1 126 ? 0.053 -9.064 21.170 1.00 96.62 126 THR A N 1
ATOM 941 C CA . THR A 1 126 ? 1.262 -9.834 20.823 1.00 96.62 126 THR A CA 1
ATOM 942 C C . THR A 1 126 ? 1.437 -9.944 19.314 1.00 96.62 126 THR A C 1
ATOM 944 O O . THR A 1 126 ? 2.544 -9.776 18.807 1.00 96.62 126 THR A O 1
ATOM 947 N N . LYS A 1 127 ? 0.346 -10.162 18.573 1.00 94.94 127 LYS A N 1
ATOM 948 C CA . LYS A 1 127 ? 0.374 -10.132 17.109 1.00 94.94 127 LYS A CA 1
ATOM 949 C C . LYS A 1 127 ? 0.860 -8.773 16.598 1.00 94.94 127 LYS A C 1
ATOM 951 O O . LYS A 1 127 ? 1.782 -8.722 15.793 1.00 94.94 127 LYS A O 1
ATOM 956 N N . LEU A 1 128 ? 0.329 -7.671 17.130 1.00 94.12 128 LEU A N 1
ATOM 957 C CA . LEU A 1 128 ? 0.774 -6.316 16.773 1.00 94.12 128 LEU A CA 1
ATOM 958 C C . LEU A 1 128 ? 2.231 -6.035 17.181 1.00 94.12 128 LEU A C 1
ATOM 960 O O . LEU A 1 128 ? 2.950 -5.366 16.443 1.00 94.12 128 LEU A O 1
ATOM 964 N N . ALA A 1 129 ? 2.701 -6.595 18.298 1.00 95.56 129 ALA A N 1
ATOM 965 C CA . ALA A 1 129 ? 4.096 -6.504 18.730 1.00 95.56 129 ALA A CA 1
ATOM 966 C C . ALA A 1 129 ? 5.076 -7.211 17.775 1.00 95.56 129 ALA A C 1
ATOM 968 O O . ALA A 1 129 ? 6.252 -6.838 17.717 1.00 95.56 129 ALA A O 1
ATOM 969 N N . ASN A 1 130 ? 4.597 -8.210 17.029 1.00 93.38 130 ASN A N 1
ATOM 970 C CA . ASN A 1 130 ? 5.386 -8.968 16.061 1.00 93.38 130 ASN A CA 1
ATOM 971 C C . ASN A 1 130 ? 5.262 -8.410 14.640 1.00 93.38 130 ASN A C 1
ATOM 973 O O . ASN A 1 130 ? 6.280 -8.264 13.958 1.00 93.38 130 ASN A O 1
ATOM 977 N N . ASP A 1 131 ? 4.050 -8.038 14.228 1.00 91.44 131 ASP A N 1
ATOM 978 C CA . ASP A 1 131 ? 3.707 -7.767 12.828 1.00 91.44 131 ASP A CA 1
ATOM 979 C C . ASP A 1 131 ? 3.531 -6.271 12.515 1.00 91.44 131 ASP A C 1
ATOM 981 O O . ASP A 1 131 ? 3.561 -5.890 11.349 1.00 91.44 131 ASP A O 1
ATOM 985 N N . GLY A 1 132 ? 3.357 -5.414 13.530 1.00 89.25 132 GLY A N 1
ATOM 986 C CA . GLY A 1 132 ? 3.083 -3.983 13.348 1.00 89.25 132 GLY A CA 1
ATOM 987 C C . GLY A 1 132 ? 4.243 -3.180 12.743 1.00 89.25 132 GLY A C 1
ATOM 988 O O . GLY A 1 132 ? 5.356 -3.676 12.582 1.00 89.25 132 GLY A O 1
ATOM 989 N N . GLY A 1 133 ? 4.009 -1.902 12.440 1.00 90.81 133 GLY A N 1
ATOM 990 C CA . GLY A 1 133 ? 5.096 -0.959 12.152 1.00 90.81 133 GLY A CA 1
ATOM 991 C C . GLY A 1 133 ? 6.001 -0.728 13.377 1.00 90.81 133 GLY A C 1
ATOM 992 O O . GLY A 1 133 ? 5.627 -1.117 14.486 1.00 90.81 133 GLY A O 1
ATOM 993 N N . PRO A 1 134 ? 7.206 -0.149 13.219 1.00 92.81 134 PRO A N 1
ATOM 994 C CA . PRO A 1 134 ? 8.155 0.039 14.320 1.00 92.81 134 PRO A CA 1
ATOM 995 C C . PRO A 1 134 ? 7.548 0.689 15.574 1.00 92.81 134 PRO A C 1
ATOM 997 O O . PRO A 1 134 ? 7.683 0.136 16.667 1.00 92.81 134 PRO A O 1
ATOM 1000 N N . GLY A 1 135 ? 6.824 1.800 15.422 1.00 93.81 135 GLY A N 1
ATOM 1001 C CA . GLY A 1 135 ? 6.138 2.473 16.521 1.00 93.81 135 GLY A CA 1
ATOM 1002 C C . GLY A 1 135 ? 5.031 1.617 17.131 1.00 93.81 135 GLY A C 1
ATOM 1003 O O . GLY A 1 135 ? 4.938 1.504 18.354 1.00 93.81 135 GLY A O 1
ATOM 1004 N N . VAL A 1 136 ? 4.226 0.948 16.296 1.00 95.19 136 VAL A N 1
ATOM 1005 C CA . VAL A 1 136 ? 3.182 0.020 16.772 1.00 95.19 136 VAL A CA 1
ATOM 1006 C C . VAL A 1 136 ? 3.786 -1.129 17.585 1.00 95.19 136 VAL A C 1
ATOM 1008 O O . VAL A 1 136 ? 3.251 -1.466 18.642 1.00 95.19 136 VAL A O 1
ATOM 1011 N N . LYS A 1 137 ? 4.909 -1.713 17.141 1.00 95.75 137 LYS A N 1
ATOM 1012 C CA . LYS A 1 137 ? 5.587 -2.802 17.862 1.00 95.75 137 LYS A CA 1
ATOM 1013 C C . LYS A 1 137 ? 6.084 -2.347 19.225 1.00 95.75 137 LYS A C 1
ATOM 1015 O O . LYS A 1 137 ? 5.923 -3.072 20.207 1.00 95.75 137 LYS A O 1
ATOM 1020 N N . ASP A 1 138 ? 6.703 -1.174 19.287 1.00 94.94 138 ASP A N 1
ATOM 1021 C CA . ASP A 1 138 ? 7.262 -0.649 20.529 1.00 94.94 138 ASP A CA 1
ATOM 1022 C C . ASP A 1 138 ? 6.166 -0.349 21.554 1.00 94.94 138 ASP A C 1
ATOM 1024 O O . ASP A 1 138 ? 6.293 -0.727 22.721 1.00 94.94 138 ASP A O 1
ATOM 1028 N N . ASP A 1 139 ? 5.055 0.251 21.130 1.00 94.62 139 ASP A N 1
ATOM 1029 C CA . ASP A 1 139 ? 3.942 0.544 22.034 1.00 94.62 139 ASP A CA 1
ATOM 1030 C C . ASP A 1 139 ? 3.150 -0.711 22.427 1.00 94.62 139 ASP A C 1
ATOM 1032 O O . ASP A 1 139 ? 2.740 -0.832 23.584 1.00 94.62 139 ASP A O 1
ATOM 1036 N N . ALA A 1 140 ? 3.032 -1.700 21.535 1.00 96.00 140 ALA A N 1
ATOM 1037 C CA . ALA A 1 140 ? 2.474 -3.008 21.874 1.00 96.00 140 ALA A CA 1
ATOM 1038 C C . ALA A 1 140 ? 3.308 -3.710 22.959 1.00 96.00 140 ALA A C 1
ATOM 1040 O O . ALA A 1 140 ? 2.762 -4.227 23.935 1.00 96.00 140 ALA A O 1
ATOM 1041 N N . LYS A 1 141 ? 4.643 -3.691 22.837 1.00 96.12 141 LYS A N 1
ATOM 1042 C CA . LYS A 1 141 ? 5.551 -4.256 23.849 1.00 96.12 141 LYS A CA 1
ATOM 1043 C C . LYS A 1 141 ? 5.433 -3.537 25.188 1.00 96.12 141 LYS A C 1
ATOM 1045 O O . LYS A 1 141 ? 5.434 -4.205 26.217 1.00 96.12 141 LYS A O 1
ATOM 1050 N N . LYS A 1 142 ? 5.299 -2.204 25.193 1.00 95.88 142 LYS A N 1
ATOM 1051 C CA . LYS A 1 142 ? 5.055 -1.435 26.427 1.00 95.88 142 LYS A CA 1
ATOM 1052 C C . LYS A 1 142 ? 3.739 -1.846 27.087 1.00 95.88 142 LYS A C 1
ATOM 1054 O O . LYS A 1 142 ? 3.727 -2.073 28.291 1.00 95.88 142 LYS A O 1
ATOM 1059 N N . ALA A 1 143 ? 2.664 -1.999 26.311 1.00 95.94 143 ALA A N 1
ATOM 1060 C CA . ALA A 1 143 ? 1.370 -2.439 26.832 1.00 95.94 143 ALA A CA 1
ATOM 1061 C C . ALA A 1 143 ? 1.431 -3.862 27.419 1.00 95.94 143 ALA A C 1
ATOM 1063 O O . ALA A 1 143 ? 0.887 -4.118 28.490 1.00 95.94 143 ALA A O 1
ATOM 1064 N N . LEU A 1 144 ? 2.144 -4.780 26.757 1.00 96.81 144 LEU A N 1
ATOM 1065 C CA . LEU A 1 144 ? 2.369 -6.139 27.264 1.00 96.81 144 LEU A CA 1
ATOM 1066 C C . LEU A 1 144 ? 3.216 -6.158 28.541 1.00 96.81 144 LEU A C 1
ATOM 1068 O O . LEU A 1 144 ? 2.927 -6.943 29.443 1.00 96.81 144 LEU A O 1
ATOM 1072 N N . ALA A 1 145 ? 4.245 -5.309 28.615 1.00 97.06 145 ALA A N 1
ATOM 1073 C CA . ALA A 1 145 ? 5.145 -5.213 29.762 1.00 97.06 145 ALA A CA 1
ATOM 1074 C C . ALA A 1 145 ? 4.479 -4.588 30.996 1.00 97.06 145 ALA A C 1
ATOM 1076 O O . ALA A 1 145 ? 4.785 -5.000 32.112 1.00 97.06 145 ALA A O 1
ATOM 1077 N N . ASP A 1 146 ? 3.567 -3.629 30.805 1.00 96.50 146 ASP A N 1
ATOM 1078 C CA . ASP A 1 146 ? 2.723 -3.097 31.883 1.00 96.50 146 ASP A CA 1
ATOM 1079 C C . ASP A 1 146 ? 1.862 -4.205 32.506 1.00 96.50 146 ASP A C 1
ATOM 1081 O O . ASP A 1 146 ? 1.694 -4.282 33.722 1.00 96.50 146 ASP A O 1
ATOM 1085 N N . GLY A 1 147 ? 1.366 -5.115 31.665 1.00 90.62 147 GLY A N 1
ATOM 1086 C CA . GLY A 1 147 ? 0.697 -6.329 32.105 1.00 90.62 147 GLY A CA 1
ATOM 1087 C C . GLY A 1 147 ? -0.718 -6.116 32.641 1.00 90.62 147 GLY A C 1
ATOM 1088 O O . GLY A 1 147 ? -1.358 -7.112 32.973 1.00 90.62 147 GLY A O 1
ATOM 1089 N N . SER A 1 148 ? -1.243 -4.888 32.690 1.00 94.56 148 SER A N 1
ATOM 1090 C CA . SER A 1 148 ? -2.644 -4.638 33.039 1.00 94.56 148 SER A CA 1
ATOM 1091 C C . SER A 1 148 ? -3.573 -4.744 31.824 1.00 94.56 148 SER A C 1
ATOM 1093 O O . SER A 1 148 ? -3.246 -4.306 30.721 1.00 94.56 148 SER A O 1
ATOM 1095 N N . THR A 1 149 ? -4.791 -5.252 32.032 1.00 93.12 149 THR A N 1
ATOM 1096 C CA . THR A 1 149 ? -5.838 -5.300 30.995 1.00 93.12 149 THR A CA 1
ATOM 1097 C C . THR A 1 149 ? -6.154 -3.909 30.441 1.00 93.12 149 THR A C 1
ATOM 1099 O O . THR A 1 149 ? -6.347 -3.737 29.240 1.00 93.12 149 THR A O 1
ATOM 1102 N N . ASN A 1 150 ? -6.141 -2.885 31.300 1.00 91.50 150 ASN A N 1
ATOM 1103 C CA . ASN A 1 150 ? -6.396 -1.506 30.894 1.00 91.50 150 ASN A CA 1
ATOM 1104 C C . ASN A 1 150 ? -5.317 -0.982 29.929 1.00 91.50 150 ASN A C 1
ATOM 1106 O O . ASN A 1 150 ? -5.642 -0.282 28.972 1.00 91.50 150 ASN A O 1
ATOM 1110 N N . ALA A 1 151 ? -4.040 -1.333 30.124 1.00 93.88 151 ALA A N 1
ATOM 1111 C CA . ALA A 1 151 ? -2.987 -0.972 29.174 1.00 93.88 151 ALA A CA 1
ATOM 1112 C C . ALA A 1 151 ? -3.207 -1.624 27.800 1.00 93.88 151 ALA A C 1
ATOM 1114 O O . ALA A 1 151 ? -3.075 -0.947 26.777 1.00 93.88 151 ALA A O 1
ATOM 1115 N N . LEU A 1 152 ? -3.621 -2.895 27.770 1.00 94.00 152 LEU A N 1
ATOM 1116 C CA . LEU A 1 152 ? -3.946 -3.604 26.527 1.00 94.00 152 LEU A CA 1
ATOM 1117 C C . LEU A 1 152 ? -5.123 -2.946 25.795 1.00 94.00 152 LEU A C 1
ATOM 1119 O O . LEU A 1 152 ? -5.012 -2.644 24.608 1.00 94.00 152 LEU A O 1
ATOM 1123 N N . VAL A 1 153 ? -6.218 -2.653 26.504 1.00 91.19 153 VAL A N 1
ATOM 1124 C CA . VAL A 1 153 ? -7.406 -1.988 25.940 1.00 91.19 153 VAL A CA 1
ATOM 1125 C C . VAL A 1 153 ? -7.063 -0.595 25.414 1.00 91.19 153 VAL A C 1
ATOM 1127 O O . VAL A 1 153 ? -7.438 -0.245 24.296 1.00 91.19 153 VAL A O 1
ATOM 1130 N N . ASN A 1 154 ? -6.314 0.204 26.179 1.00 90.69 154 ASN A N 1
ATOM 1131 C CA . ASN A 1 154 ? -5.916 1.546 25.749 1.00 90.69 154 ASN A CA 1
ATOM 1132 C C . ASN A 1 154 ? -5.035 1.511 24.495 1.00 90.69 154 ASN A C 1
ATOM 1134 O O . ASN A 1 154 ? -5.209 2.338 23.593 1.00 90.69 154 ASN A O 1
ATOM 1138 N N . PHE A 1 155 ? -4.121 0.544 24.404 1.00 93.81 155 PHE A N 1
ATOM 1139 C CA . PHE A 1 155 ? -3.323 0.342 23.203 1.00 93.81 155 PHE A CA 1
ATOM 1140 C C . PHE A 1 155 ? -4.191 -0.078 22.009 1.00 93.81 155 PHE A C 1
ATOM 1142 O O . PHE A 1 155 ? -4.101 0.546 20.952 1.00 93.81 155 PHE A O 1
ATOM 1149 N N . LEU A 1 156 ? -5.072 -1.067 22.178 1.00 91.00 156 LEU A N 1
ATOM 1150 C CA . LEU A 1 156 ? -5.954 -1.540 21.109 1.00 91.00 156 LEU A CA 1
ATOM 1151 C C . LEU A 1 156 ? -6.910 -0.443 20.618 1.00 91.00 156 LEU A C 1
ATOM 1153 O O . LEU A 1 156 ? -7.115 -0.319 19.418 1.00 91.00 156 LEU A O 1
ATOM 1157 N N . ASN A 1 157 ? -7.453 0.385 21.507 1.00 86.50 157 ASN A N 1
ATOM 1158 C CA . ASN A 1 157 ? -8.447 1.391 21.127 1.00 86.50 157 ASN A CA 1
ATOM 1159 C C . ASN A 1 157 ? -7.840 2.691 20.595 1.00 86.50 157 ASN A C 1
ATOM 1161 O O . ASN A 1 157 ? -8.467 3.367 19.784 1.00 86.50 157 ASN A O 1
ATOM 1165 N N . LYS A 1 158 ? -6.659 3.091 21.080 1.00 84.38 158 LYS A N 1
ATOM 1166 C CA . LYS A 1 158 ? -6.075 4.408 20.769 1.00 84.38 158 LYS A CA 1
ATOM 1167 C C . LYS A 1 158 ? -4.608 4.328 20.384 1.00 84.38 158 LYS A C 1
ATOM 1169 O O . LYS A 1 158 ? -4.224 4.899 19.368 1.00 84.38 158 LYS A O 1
ATOM 1174 N N . GLY A 1 159 ? -3.806 3.628 21.187 1.00 83.69 159 GLY A N 1
ATOM 1175 C CA . GLY A 1 159 ? -2.350 3.589 21.024 1.00 83.69 159 GLY A CA 1
ATOM 1176 C C . GLY A 1 159 ? -1.926 3.133 19.629 1.00 83.69 159 GLY A C 1
ATOM 1177 O O . GLY A 1 159 ? -1.168 3.834 18.969 1.00 83.69 159 GLY A O 1
ATOM 1178 N N . ARG A 1 160 ? -2.498 2.028 19.133 1.00 85.94 160 ARG A N 1
ATOM 1179 C CA . ARG A 1 160 ? -2.142 1.460 17.826 1.00 85.94 160 ARG A CA 1
ATOM 1180 C C . ARG A 1 160 ? -2.302 2.453 16.676 1.00 85.94 160 ARG A C 1
ATOM 1182 O O . ARG A 1 160 ? -1.445 2.502 15.806 1.00 85.94 160 ARG A O 1
ATOM 1189 N N . TYR A 1 161 ? -3.367 3.254 16.689 1.00 86.94 161 TYR A N 1
ATOM 1190 C CA . TYR A 1 161 ? -3.702 4.155 15.588 1.00 86.94 161 TYR A CA 1
ATOM 1191 C C . TYR A 1 161 ? -2.755 5.350 15.527 1.00 86.94 161 TYR A C 1
ATOM 1193 O O . TYR A 1 161 ? -2.310 5.730 14.450 1.00 86.94 161 TYR A O 1
ATOM 1201 N N . ALA A 1 162 ? -2.404 5.915 16.684 1.00 87.88 162 ALA A N 1
ATOM 1202 C CA . ALA A 1 162 ? -1.448 7.015 16.747 1.00 87.88 162 ALA A CA 1
ATOM 1203 C C . ALA A 1 162 ? -0.062 6.577 16.245 1.00 87.88 162 ALA A C 1
ATOM 1205 O O . ALA A 1 162 ? 0.558 7.273 15.439 1.00 87.88 162 ALA A O 1
ATOM 1206 N N . SER A 1 163 ? 0.403 5.403 16.679 1.00 89.62 163 SER A N 1
ATOM 1207 C CA . SER A 1 163 ? 1.718 4.882 16.295 1.00 89.62 163 SER A CA 1
ATOM 1208 C C . SER A 1 163 ? 1.739 4.423 14.836 1.00 89.62 163 SER A C 1
ATOM 1210 O O . SER A 1 163 ? 2.704 4.699 14.129 1.00 89.62 163 SER A O 1
ATOM 1212 N N . GLN A 1 164 ? 0.646 3.829 14.345 1.00 92.19 164 GLN A N 1
ATOM 1213 C CA . GLN A 1 164 ? 0.483 3.482 12.933 1.00 92.19 164 GLN A CA 1
ATOM 1214 C C . GLN A 1 164 ? 0.565 4.721 12.035 1.00 92.19 164 GLN A C 1
ATOM 1216 O O . GLN A 1 164 ? 1.315 4.716 11.066 1.00 92.19 164 GLN A O 1
ATOM 1221 N N . GLN A 1 165 ? -0.129 5.810 12.378 1.00 92.50 165 GLN A N 1
ATOM 1222 C CA . GLN A 1 165 ? -0.063 7.050 11.597 1.00 92.50 165 GLN A CA 1
ATOM 1223 C C . GLN A 1 165 ? 1.354 7.636 11.542 1.00 92.50 165 GLN A C 1
ATOM 1225 O O . GLN A 1 165 ? 1.770 8.177 10.514 1.00 92.50 165 GLN A O 1
ATOM 1230 N N . ALA A 1 166 ? 2.111 7.541 12.639 1.00 93.25 166 ALA A N 1
ATOM 1231 C CA . ALA A 1 166 ? 3.507 7.964 12.659 1.00 93.25 166 ALA A CA 1
ATOM 1232 C C . ALA A 1 166 ? 4.373 7.085 11.737 1.00 93.25 166 ALA A C 1
ATOM 1234 O O . ALA A 1 166 ? 5.120 7.619 10.913 1.00 93.25 166 ALA A O 1
ATOM 1235 N N . ASP A 1 167 ? 4.223 5.760 11.823 1.00 96.06 167 ASP A N 1
ATOM 1236 C CA . ASP A 1 167 ? 4.934 4.794 10.976 1.00 96.06 167 ASP A CA 1
ATOM 1237 C C . ASP A 1 167 ? 4.609 4.988 9.480 1.00 96.06 167 ASP A C 1
ATOM 1239 O O . ASP A 1 167 ? 5.499 4.977 8.622 1.00 96.06 167 ASP A O 1
ATOM 1243 N N . GLU A 1 168 ? 3.342 5.230 9.146 1.00 97.00 168 GLU A N 1
ATOM 1244 C CA . GLU A 1 168 ? 2.883 5.473 7.776 1.00 97.00 168 GLU A CA 1
ATOM 1245 C C . GLU A 1 168 ? 3.428 6.790 7.214 1.00 97.00 168 GLU A C 1
ATOM 1247 O O . GLU A 1 168 ? 3.876 6.830 6.067 1.00 97.00 168 GLU A O 1
ATOM 1252 N N . ARG A 1 169 ? 3.493 7.862 8.016 1.00 96.81 169 ARG A N 1
ATOM 1253 C CA . ARG A 1 169 ? 4.128 9.124 7.592 1.00 96.81 169 ARG A CA 1
ATOM 1254 C C . ARG A 1 169 ? 5.621 8.961 7.330 1.00 96.81 169 ARG A C 1
ATOM 1256 O O . ARG A 1 169 ? 6.136 9.557 6.380 1.00 96.81 169 ARG A O 1
ATOM 1263 N N . VAL A 1 170 ? 6.318 8.157 8.132 1.00 97.12 170 VAL A N 1
ATOM 1264 C CA . VAL A 1 170 ? 7.727 7.815 7.881 1.00 97.12 170 VAL A CA 1
ATOM 1265 C C . VAL A 1 170 ? 7.856 7.055 6.562 1.00 97.12 170 VAL A C 1
ATOM 1267 O O . VAL A 1 170 ? 8.665 7.440 5.720 1.00 97.12 170 VAL A O 1
ATOM 1270 N N . THR A 1 171 ? 7.012 6.046 6.343 1.00 97.38 171 THR A N 1
ATOM 1271 C CA . THR A 1 171 ? 6.983 5.257 5.101 1.00 97.38 171 THR A CA 1
ATOM 1272 C C . THR A 1 171 ? 6.721 6.141 3.880 1.00 97.38 171 THR A C 1
ATOM 1274 O O . THR A 1 171 ? 7.467 6.102 2.902 1.00 97.38 171 THR A O 1
ATOM 1277 N N . ALA A 1 172 ? 5.715 7.015 3.943 1.00 97.88 172 ALA A N 1
ATOM 1278 C CA . ALA A 1 172 ? 5.414 7.956 2.870 1.00 97.88 172 ALA A CA 1
ATOM 1279 C C . ALA A 1 172 ? 6.570 8.939 2.620 1.00 97.88 172 ALA A C 1
ATOM 1281 O O . ALA A 1 172 ? 6.882 9.247 1.473 1.00 97.88 172 ALA A O 1
ATOM 1282 N N . THR A 1 173 ? 7.266 9.385 3.670 1.00 98.00 173 THR A N 1
ATOM 1283 C CA . THR A 1 173 ? 8.451 10.250 3.538 1.00 98.00 173 THR A CA 1
ATOM 1284 C C . THR A 1 173 ? 9.614 9.528 2.856 1.00 98.00 173 THR A C 1
ATOM 1286 O O . THR A 1 173 ? 10.287 10.113 2.009 1.00 98.00 173 THR A O 1
ATOM 1289 N N . GLN A 1 174 ? 9.843 8.254 3.174 1.00 97.81 174 GLN A N 1
ATOM 1290 C CA . GLN A 1 174 ? 10.842 7.433 2.482 1.00 97.81 174 GLN A CA 1
ATOM 1291 C C . GLN A 1 174 ? 10.492 7.290 0.997 1.00 97.81 174 GLN A C 1
ATOM 1293 O O . GLN A 1 174 ? 11.326 7.561 0.139 1.00 97.81 174 GLN A O 1
ATOM 1298 N N . LEU A 1 175 ? 9.233 6.986 0.673 1.00 98.12 175 LEU A N 1
ATOM 1299 C CA . LEU A 1 175 ? 8.764 6.887 -0.713 1.00 98.12 175 LEU A CA 1
ATOM 1300 C C . LEU A 1 175 ? 8.849 8.223 -1.468 1.00 98.12 175 LEU A C 1
ATOM 1302 O O . LEU A 1 175 ? 9.167 8.239 -2.655 1.00 98.12 175 LEU A O 1
ATOM 1306 N N . TYR A 1 176 ? 8.645 9.353 -0.791 1.00 98.12 176 TYR A N 1
ATOM 1307 C CA . TYR A 1 176 ? 8.896 10.680 -1.357 1.00 98.12 176 TYR A CA 1
ATOM 1308 C C . TYR A 1 176 ? 10.382 10.920 -1.682 1.00 98.12 176 TYR A C 1
ATOM 1310 O O . TYR A 1 176 ? 10.712 11.575 -2.677 1.00 98.12 176 TYR A O 1
ATOM 1318 N N . ASN A 1 177 ? 11.287 10.392 -0.858 1.00 97.62 177 ASN A N 1
ATOM 1319 C CA . ASN A 1 177 ? 12.727 10.592 -1.003 1.00 97.62 177 ASN A CA 1
ATOM 1320 C C . ASN A 1 177 ? 13.399 9.606 -1.955 1.00 97.62 177 ASN A C 1
ATOM 1322 O O . ASN A 1 177 ? 14.377 10.002 -2.587 1.00 97.62 177 ASN A O 1
ATOM 1326 N N . ASP A 1 178 ? 12.863 8.395 -2.102 1.00 96.56 178 ASP A N 1
ATOM 1327 C CA . ASP A 1 178 ? 13.523 7.287 -2.805 1.00 96.56 178 ASP A CA 1
ATOM 1328 C C . ASP A 1 178 ? 12.690 6.714 -3.965 1.00 96.56 178 ASP A C 1
ATOM 1330 O O . ASP A 1 178 ? 13.222 6.000 -4.813 1.00 96.56 178 ASP A O 1
ATOM 1334 N N . GLY A 1 179 ? 11.394 7.037 -4.041 1.00 95.75 179 GLY A N 1
ATOM 1335 C CA . GLY A 1 179 ? 10.486 6.521 -5.067 1.00 95.75 179 GLY A CA 1
ATOM 1336 C C . GLY A 1 179 ? 10.777 7.021 -6.487 1.00 95.75 179 GLY A C 1
ATOM 1337 O O . GLY A 1 179 ? 11.535 7.975 -6.701 1.00 95.75 179 GLY A O 1
ATOM 1338 N N . GLY A 1 180 ? 10.130 6.386 -7.469 1.00 97.00 180 GLY A N 1
ATOM 1339 C CA . GLY A 1 180 ? 10.069 6.883 -8.845 1.00 97.00 180 GLY A CA 1
ATOM 1340 C C . GLY A 1 180 ? 9.220 8.161 -8.964 1.00 97.00 180 GLY A C 1
ATOM 1341 O O . GLY A 1 180 ? 8.558 8.544 -7.995 1.00 97.00 180 GLY A O 1
ATOM 1342 N N . PRO A 1 181 ? 9.270 8.874 -10.103 1.00 98.00 181 PRO A N 1
ATOM 1343 C CA . PRO A 1 181 ? 8.609 10.170 -10.277 1.00 98.00 181 PRO A CA 1
ATOM 1344 C C . PRO A 1 181 ? 7.138 10.204 -9.835 1.00 98.00 181 PRO A C 1
ATOM 1346 O O . PRO A 1 181 ? 6.744 11.101 -9.081 1.00 98.00 181 PRO A O 1
ATOM 1349 N N . GLU A 1 182 ? 6.345 9.209 -10.231 1.00 98.00 182 GLU A N 1
ATOM 1350 C CA . GLU A 1 182 ? 4.930 9.113 -9.874 1.00 98.00 182 GLU A CA 1
ATOM 1351 C C . GLU A 1 182 ? 4.756 8.777 -8.391 1.00 98.00 182 GLU A C 1
ATOM 1353 O O . GLU A 1 182 ? 3.934 9.400 -7.713 1.00 98.00 182 GLU A O 1
ATOM 1358 N N . VAL A 1 183 ? 5.557 7.851 -7.846 1.00 98.56 183 VAL A N 1
ATOM 1359 C CA . VAL A 1 183 ? 5.534 7.514 -6.408 1.00 98.56 183 VAL A CA 1
ATOM 1360 C C . VAL A 1 183 ? 5.863 8.729 -5.548 1.00 98.56 183 VAL A C 1
ATOM 1362 O O . VAL A 1 183 ? 5.171 8.984 -4.563 1.00 98.56 183 VAL A O 1
ATOM 1365 N N . ARG A 1 184 ? 6.871 9.521 -5.927 1.00 98.56 184 ARG A N 1
ATOM 1366 C CA . ARG A 1 184 ? 7.236 10.748 -5.205 1.00 98.56 184 ARG A CA 1
ATOM 1367 C C . ARG A 1 184 ? 6.118 11.773 -5.232 1.00 98.56 184 ARG A C 1
ATOM 1369 O O . ARG A 1 184 ? 5.826 12.389 -4.209 1.00 98.56 184 ARG A O 1
ATOM 1376 N N . SER A 1 185 ? 5.510 11.968 -6.400 1.00 98.19 185 SER A N 1
ATOM 1377 C CA . SER A 1 185 ? 4.389 12.890 -6.569 1.00 98.19 185 SER A CA 1
ATOM 1378 C C . SER A 1 185 ? 3.214 12.484 -5.676 1.00 98.19 185 SER A C 1
ATOM 1380 O O . SER A 1 185 ? 2.721 13.293 -4.889 1.00 98.19 185 SER A O 1
ATOM 1382 N N . ALA A 1 186 ? 2.834 11.204 -5.711 1.00 98.06 186 ALA A N 1
ATOM 1383 C CA . ALA A 1 186 ? 1.756 10.660 -4.895 1.00 98.06 186 ALA A CA 1
ATOM 1384 C C . ALA A 1 186 ? 2.058 10.747 -3.388 1.00 98.06 186 ALA A C 1
ATOM 1386 O O . ALA A 1 186 ? 1.209 11.198 -2.620 1.00 98.06 186 ALA A O 1
ATOM 1387 N N . ALA A 1 187 ? 3.283 10.414 -2.971 1.00 98.44 187 ALA A N 1
ATOM 1388 C CA . ALA A 1 187 ? 3.720 10.541 -1.582 1.00 98.44 187 ALA A CA 1
ATOM 1389 C C . ALA A 1 187 ? 3.648 11.993 -1.091 1.00 98.44 187 ALA A C 1
ATOM 1391 O O . ALA A 1 187 ? 3.183 12.258 0.015 1.00 98.44 187 ALA A O 1
ATOM 1392 N N . LYS A 1 188 ? 4.070 12.952 -1.925 1.00 98.19 188 LYS A N 1
ATOM 1393 C CA . LYS A 1 188 ? 3.996 14.383 -1.608 1.00 98.19 188 LYS A CA 1
ATOM 1394 C C . LYS A 1 188 ? 2.556 14.849 -1.401 1.00 98.19 188 LYS A C 1
ATOM 1396 O O . LYS A 1 188 ? 2.310 15.609 -0.468 1.00 98.19 188 LYS A O 1
ATOM 1401 N N . ILE A 1 189 ? 1.634 14.418 -2.265 1.00 97.94 189 ILE A N 1
ATOM 1402 C CA . ILE A 1 189 ? 0.206 14.741 -2.143 1.00 97.94 189 ILE A CA 1
ATOM 1403 C C . ILE A 1 189 ? -0.327 14.190 -0.819 1.00 97.94 189 ILE A C 1
ATOM 1405 O O . ILE A 1 189 ? -0.837 14.957 -0.010 1.00 97.94 189 ILE A O 1
ATOM 1409 N N . ALA A 1 190 ? -0.095 12.904 -0.550 1.00 97.94 190 ALA A N 1
ATOM 1410 C CA . ALA A 1 190 ? -0.566 12.251 0.666 1.00 97.94 190 ALA A CA 1
ATOM 1411 C C . ALA A 1 190 ? -0.008 12.897 1.947 1.00 97.94 190 ALA A C 1
ATOM 1413 O O . ALA A 1 190 ? -0.739 13.134 2.904 1.00 97.94 190 ALA A O 1
ATOM 1414 N N . LEU A 1 191 ? 1.285 13.246 1.969 1.00 97.94 191 LEU A N 1
ATOM 1415 C CA . LEU A 1 191 ? 1.924 13.899 3.119 1.00 97.94 191 LEU A CA 1
ATOM 1416 C C . LEU A 1 191 ? 1.374 15.302 3.411 1.00 97.94 191 LEU A C 1
ATOM 1418 O O . LEU A 1 191 ? 1.424 15.732 4.569 1.00 97.94 191 LEU A O 1
ATOM 1422 N N . ALA A 1 192 ? 0.874 16.001 2.386 1.00 97.62 192 ALA A N 1
ATOM 1423 C CA . ALA A 1 192 ? 0.212 17.298 2.519 1.00 97.62 192 ALA A CA 1
ATOM 1424 C C . ALA A 1 192 ? -1.246 17.181 3.004 1.00 97.62 192 ALA A C 1
ATOM 1426 O O . ALA A 1 192 ? -1.824 18.183 3.429 1.00 97.62 192 ALA A O 1
ATOM 1427 N N . GLY A 1 193 ? -1.817 15.978 2.951 1.00 94.38 193 GLY A N 1
ATOM 1428 C CA . GLY A 1 193 ? -3.175 15.667 3.370 1.00 94.38 193 GLY A CA 1
ATOM 1429 C C . GLY A 1 193 ? -3.319 15.226 4.838 1.00 94.38 193 GLY A C 1
ATOM 1430 O O . GLY A 1 193 ? -2.346 15.174 5.612 1.00 94.38 193 GLY A O 1
ATOM 1431 N N . PRO A 1 194 ? -4.564 14.918 5.251 1.00 95.88 194 PRO A N 1
ATOM 1432 C CA . PRO A 1 194 ? -4.869 14.311 6.544 1.00 95.88 194 PRO A CA 1
ATOM 1433 C C . PRO A 1 194 ? -4.306 12.883 6.661 1.00 95.88 194 PRO A C 1
ATOM 1435 O O . PRO A 1 194 ? -3.828 12.295 5.695 1.00 95.88 194 PRO A O 1
ATOM 1438 N N . ALA A 1 195 ? -4.366 12.311 7.869 1.00 92.38 195 ALA A N 1
ATOM 1439 C CA . ALA A 1 195 ? -3.854 10.965 8.142 1.00 92.38 195 ALA A CA 1
ATOM 1440 C C . ALA A 1 195 ? -4.468 9.887 7.230 1.00 92.38 195 ALA A C 1
ATOM 1442 O O . ALA A 1 195 ? -3.748 9.000 6.783 1.00 92.38 195 ALA A O 1
ATOM 1443 N N . ASP A 1 196 ? -5.751 10.015 6.891 1.00 91.69 196 ASP A N 1
ATOM 1444 C CA . ASP A 1 196 ? -6.450 9.057 6.029 1.00 91.69 196 ASP A CA 1
ATOM 1445 C C . ASP A 1 196 ? -5.870 9.021 4.604 1.00 91.69 196 ASP A C 1
ATOM 1447 O O . ASP A 1 196 ? -5.805 7.957 3.994 1.00 91.69 196 ASP A O 1
ATOM 1451 N N . GLU A 1 197 ? -5.380 10.151 4.078 1.00 95.56 197 GLU A N 1
ATOM 1452 C CA . GLU A 1 197 ? -4.714 10.181 2.767 1.00 95.56 197 GLU A CA 1
ATOM 1453 C C . GLU A 1 197 ? -3.339 9.506 2.812 1.00 95.56 197 GLU A C 1
ATOM 1455 O O . GLU A 1 197 ? -2.965 8.795 1.877 1.00 95.56 197 GLU A O 1
ATOM 1460 N N . VAL A 1 198 ? -2.596 9.680 3.912 1.00 97.12 198 VAL A N 1
ATOM 1461 C CA . VAL A 1 198 ? -1.327 8.967 4.132 1.00 97.12 198 VAL A CA 1
ATOM 1462 C C . VAL A 1 198 ? -1.579 7.463 4.207 1.00 97.12 198 VAL A C 1
ATOM 1464 O O . VAL A 1 198 ? -0.878 6.699 3.544 1.00 97.12 198 VAL A O 1
ATOM 1467 N N . HIS A 1 199 ? -2.605 7.052 4.951 1.00 94.44 199 HIS A N 1
ATOM 1468 C CA . HIS A 1 199 ? -2.994 5.655 5.090 1.00 94.44 199 HIS A CA 1
ATOM 1469 C C . HIS A 1 199 ? -3.368 5.036 3.734 1.00 94.44 199 HIS A C 1
ATOM 1471 O O . HIS A 1 199 ? -2.761 4.050 3.318 1.00 94.44 199 HIS A O 1
ATOM 1477 N N . GLN A 1 200 ? -4.267 5.671 2.972 1.00 93.88 200 GLN A N 1
ATOM 1478 C CA . GLN A 1 200 ? -4.662 5.208 1.632 1.00 93.88 200 GLN A CA 1
ATOM 1479 C C . GLN A 1 200 ? -3.477 5.124 0.661 1.00 93.88 200 GLN A C 1
ATOM 1481 O O . GLN A 1 200 ? -3.388 4.206 -0.166 1.00 93.88 200 GLN A O 1
ATOM 1486 N N . PHE A 1 201 ? -2.545 6.075 0.747 1.00 97.00 201 PHE A N 1
ATOM 1487 C CA . PHE A 1 201 ? -1.332 6.041 -0.056 1.00 97.00 201 PHE A CA 1
ATOM 1488 C C . PHE A 1 201 ? -0.439 4.853 0.309 1.00 97.00 201 PHE A C 1
ATOM 1490 O O . PHE A 1 201 ? -0.012 4.125 -0.588 1.00 97.00 201 PHE A O 1
ATOM 1497 N N . VAL A 1 202 ? -0.169 4.634 1.596 1.00 95.62 202 VAL A N 1
ATOM 1498 C CA . VAL A 1 202 ? 0.674 3.520 2.047 1.00 95.62 202 VAL A CA 1
ATOM 1499 C C . VAL A 1 202 ? 0.012 2.171 1.751 1.00 95.62 202 VAL A C 1
ATOM 1501 O O . VAL A 1 202 ? 0.702 1.252 1.317 1.00 95.62 202 VAL A O 1
ATOM 1504 N N . GLU A 1 203 ? -1.304 2.033 1.897 1.00 93.62 203 GLU A N 1
ATOM 1505 C CA . GLU A 1 203 ? -1.983 0.766 1.604 1.00 93.62 203 GLU A CA 1
ATOM 1506 C C . GLU A 1 203 ? -2.023 0.426 0.111 1.00 93.62 203 GLU A C 1
ATOM 1508 O O . GLU A 1 203 ? -1.703 -0.699 -0.278 1.00 93.62 203 GLU A O 1
ATOM 1513 N N . ALA A 1 204 ? -2.426 1.378 -0.734 1.00 95.00 204 ALA A N 1
ATOM 1514 C CA . ALA A 1 204 ? -2.709 1.111 -2.144 1.00 95.00 204 ALA A CA 1
ATOM 1515 C C . ALA A 1 204 ? -2.042 2.112 -3.095 1.00 95.00 204 ALA A C 1
ATOM 1517 O O . ALA A 1 204 ? -1.497 1.716 -4.132 1.00 95.00 204 ALA A O 1
ATOM 1518 N N . GLY A 1 205 ? -2.059 3.404 -2.754 1.00 96.44 205 GLY A N 1
ATOM 1519 C CA . GLY A 1 205 ? -1.614 4.478 -3.647 1.00 96.44 205 GLY A CA 1
ATOM 1520 C C . GLY A 1 205 ? -0.161 4.347 -4.113 1.00 96.44 205 GLY A C 1
ATOM 1521 O O . GLY A 1 205 ? 0.122 4.598 -5.285 1.00 96.44 205 GLY A O 1
ATOM 1522 N N . GLN A 1 206 ? 0.748 3.874 -3.255 1.00 97.31 206 GLN A N 1
ATOM 1523 C CA . GLN A 1 206 ? 2.153 3.655 -3.605 1.00 97.31 206 GLN A CA 1
ATOM 1524 C C . GLN A 1 206 ? 2.322 2.636 -4.738 1.00 97.31 206 GLN A C 1
ATOM 1526 O O . GLN A 1 206 ? 3.160 2.820 -5.618 1.00 97.31 206 GLN A O 1
ATOM 1531 N N . TYR A 1 207 ? 1.493 1.590 -4.770 1.00 97.56 207 TYR A N 1
ATOM 1532 C CA . TYR A 1 207 ? 1.568 0.542 -5.786 1.00 97.56 207 TYR A CA 1
ATOM 1533 C C . TYR A 1 207 ? 0.958 1.005 -7.107 1.00 97.56 207 TYR A C 1
ATOM 1535 O O . TYR A 1 207 ? 1.479 0.671 -8.170 1.00 97.56 207 TYR A O 1
ATOM 1543 N N . ILE A 1 208 ? -0.100 1.819 -7.051 1.00 97.00 208 ILE A N 1
ATOM 1544 C CA . ILE A 1 208 ? -0.688 2.462 -8.234 1.00 97.00 208 ILE A CA 1
ATOM 1545 C C . ILE A 1 208 ? 0.324 3.422 -8.865 1.00 97.00 208 ILE A C 1
ATOM 1547 O O . ILE A 1 208 ? 0.521 3.413 -10.078 1.00 97.00 208 ILE A O 1
ATOM 1551 N N . ALA A 1 209 ? 0.992 4.234 -8.051 1.00 97.88 209 ALA A N 1
ATOM 1552 C CA . ALA A 1 209 ? 2.007 5.158 -8.531 1.00 97.88 209 ALA A CA 1
ATOM 1553 C C . ALA A 1 209 ? 3.225 4.409 -9.098 1.00 97.88 209 ALA A C 1
ATOM 1555 O O . ALA A 1 209 ? 3.648 4.683 -10.218 1.00 97.88 209 ALA A O 1
ATOM 1556 N N . ALA A 1 210 ? 3.704 3.372 -8.404 1.00 97.94 210 ALA A N 1
ATOM 1557 C CA . ALA A 1 210 ? 4.784 2.526 -8.902 1.00 97.94 210 ALA A CA 1
ATOM 1558 C C . ALA A 1 210 ? 4.405 1.816 -10.209 1.00 97.94 210 ALA A C 1
ATOM 1560 O O . ALA A 1 210 ? 5.248 1.646 -11.082 1.00 97.94 210 ALA A O 1
ATOM 1561 N N . GLN A 1 211 ? 3.145 1.402 -10.380 1.00 97.62 211 GLN A N 1
ATOM 1562 C CA . GLN A 1 211 ? 2.672 0.839 -11.645 1.00 97.62 211 GLN A CA 1
ATOM 1563 C C . GLN A 1 211 ? 2.851 1.835 -12.797 1.00 97.62 211 GLN A C 1
ATOM 1565 O O . GLN A 1 211 ? 3.280 1.420 -13.871 1.00 97.62 211 GLN A O 1
ATOM 1570 N N . LYS A 1 212 ? 2.533 3.118 -12.590 1.00 97.56 212 LYS A N 1
ATOM 1571 C CA . LYS A 1 212 ? 2.704 4.152 -13.618 1.00 97.56 212 LYS A CA 1
ATOM 1572 C C . LYS A 1 212 ? 4.172 4.346 -13.985 1.00 97.56 212 LYS A C 1
ATOM 1574 O O . LYS A 1 212 ? 4.484 4.262 -15.166 1.00 97.56 212 LYS A O 1
ATOM 1579 N N . ASP A 1 213 ? 5.060 4.447 -12.991 1.00 98.38 213 ASP A N 1
ATOM 1580 C CA . ASP A 1 213 ? 6.511 4.517 -13.232 1.00 98.38 213 ASP A CA 1
ATOM 1581 C C . ASP A 1 213 ? 6.985 3.344 -14.120 1.00 98.38 213 ASP A C 1
ATOM 1583 O O . ASP A 1 213 ? 7.700 3.531 -15.103 1.00 98.38 213 ASP A O 1
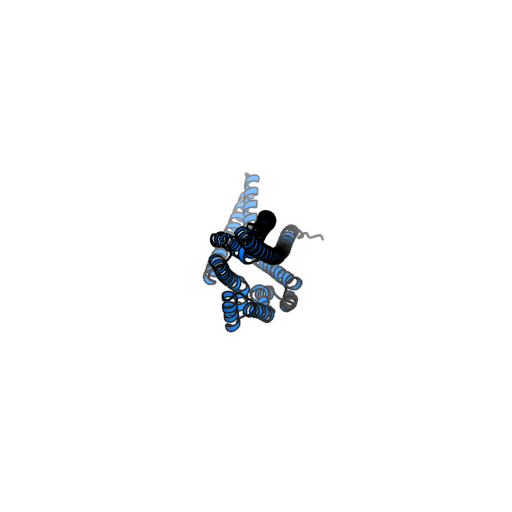ATOM 1587 N N . ARG A 1 214 ? 6.518 2.115 -13.846 1.00 98.06 214 ARG A N 1
ATOM 1588 C CA . ARG A 1 214 ? 6.875 0.929 -14.650 1.00 98.06 214 ARG A CA 1
ATOM 1589 C C . ARG A 1 214 ? 6.275 0.928 -16.058 1.00 98.06 214 ARG A C 1
ATOM 1591 O O . ARG A 1 214 ? 6.863 0.348 -16.975 1.00 98.06 214 ARG A O 1
ATOM 1598 N N . LEU A 1 215 ? 5.095 1.514 -16.247 1.00 97.62 215 LEU A N 1
ATOM 1599 C CA . LEU A 1 215 ? 4.494 1.661 -17.574 1.00 97.62 215 LEU A CA 1
ATOM 1600 C C . LEU A 1 215 ? 5.276 2.671 -18.419 1.00 97.62 215 LEU A C 1
ATOM 1602 O O . LEU A 1 215 ? 5.519 2.404 -19.597 1.00 97.62 215 LEU A O 1
ATOM 1606 N N . ASP A 1 216 ? 5.741 3.757 -17.808 1.00 97.19 216 ASP A N 1
ATOM 1607 C CA . ASP A 1 216 ? 6.591 4.744 -18.472 1.00 97.19 216 ASP A CA 1
ATOM 1608 C C . ASP A 1 216 ? 7.943 4.134 -18.870 1.00 97.19 216 ASP A C 1
ATOM 1610 O O . ASP A 1 216 ? 8.359 4.269 -20.025 1.00 97.19 216 ASP A O 1
ATOM 1614 N N . ASP A 1 217 ? 8.570 3.356 -17.978 1.00 97.25 217 ASP A N 1
ATOM 1615 C CA . ASP A 1 217 ? 9.783 2.584 -18.289 1.00 97.25 217 ASP A CA 1
ATOM 1616 C C . ASP A 1 217 ? 9.563 1.632 -19.477 1.00 97.25 217 ASP A C 1
ATOM 1618 O O . ASP A 1 217 ? 10.414 1.502 -20.360 1.00 97.25 217 ASP A O 1
ATOM 1622 N N . THR A 1 218 ? 8.403 0.966 -19.520 1.00 97.88 218 THR A N 1
ATOM 1623 C CA . THR A 1 218 ? 8.040 0.049 -20.611 1.00 97.88 218 THR A CA 1
ATOM 1624 C C . THR A 1 218 ? 7.956 0.795 -21.940 1.00 97.88 218 THR A C 1
ATOM 1626 O O . THR A 1 218 ? 8.511 0.341 -22.943 1.00 97.88 218 THR A O 1
ATOM 1629 N N . HIS A 1 219 ? 7.282 1.946 -21.957 1.00 97.06 219 HIS A N 1
ATOM 1630 C CA . HIS A 1 219 ? 7.145 2.765 -23.156 1.00 97.06 219 HIS A CA 1
ATOM 1631 C C . HIS A 1 219 ? 8.504 3.295 -23.634 1.00 97.06 219 HIS A C 1
ATOM 1633 O O . HIS A 1 219 ? 8.821 3.220 -24.823 1.00 97.06 219 HIS A O 1
ATOM 1639 N N . LEU A 1 220 ? 9.344 3.773 -22.714 1.00 97.88 220 LEU A N 1
ATOM 1640 C CA . LEU A 1 220 ? 10.683 4.259 -23.033 1.00 97.88 220 LEU A CA 1
ATOM 1641 C C . LEU A 1 220 ? 11.557 3.155 -23.646 1.00 97.88 220 LEU A C 1
ATOM 1643 O O . LEU A 1 220 ? 12.192 3.382 -24.678 1.00 97.88 220 LEU A O 1
ATOM 1647 N N . ALA A 1 221 ? 11.534 1.949 -23.077 1.00 98.25 221 ALA A N 1
ATOM 1648 C CA . ALA A 1 221 ? 12.265 0.802 -23.607 1.00 98.25 221 ALA A CA 1
ATOM 1649 C C . ALA A 1 221 ? 11.754 0.379 -25.000 1.00 98.25 221 ALA A C 1
ATOM 1651 O O . ALA A 1 221 ? 12.544 0.114 -25.906 1.00 98.25 221 ALA A O 1
ATOM 1652 N N . GLN A 1 222 ? 10.438 0.401 -25.233 1.00 98.19 222 GLN A N 1
ATOM 1653 C CA . GLN A 1 222 ? 9.871 0.138 -26.563 1.00 98.19 222 GLN A CA 1
ATOM 1654 C C . GLN A 1 222 ? 10.319 1.171 -27.605 1.00 98.19 222 GLN A C 1
ATOM 1656 O O . GLN A 1 222 ? 10.666 0.800 -28.726 1.00 98.19 222 GLN A O 1
ATOM 1661 N N . MET A 1 223 ? 10.363 2.454 -27.241 1.00 98.44 223 MET A N 1
ATOM 1662 C CA . MET A 1 223 ? 10.863 3.512 -28.124 1.00 98.44 223 MET A CA 1
ATOM 1663 C C . MET A 1 223 ? 12.349 3.326 -28.449 1.00 98.44 223 MET A C 1
ATOM 1665 O O . MET A 1 223 ? 12.747 3.460 -29.605 1.00 98.44 223 MET A O 1
ATOM 1669 N N . GLN A 1 224 ? 13.168 2.968 -27.456 1.00 98.56 224 GLN A N 1
ATOM 1670 C CA . GLN A 1 224 ? 14.585 2.658 -27.665 1.00 98.56 224 GLN A CA 1
ATOM 1671 C C . GLN A 1 224 ? 14.779 1.470 -28.608 1.00 98.56 224 GLN A C 1
ATOM 1673 O O . GLN A 1 224 ? 15.618 1.547 -29.507 1.00 98.56 224 GLN A O 1
ATOM 1678 N N . ARG A 1 225 ? 13.964 0.416 -28.464 1.00 98.56 225 ARG A N 1
ATOM 1679 C CA . ARG A 1 225 ? 13.973 -0.730 -29.378 1.00 98.56 225 ARG A CA 1
ATOM 1680 C C . ARG A 1 225 ? 13.711 -0.294 -30.819 1.00 98.56 225 ARG A C 1
ATOM 1682 O O . ARG A 1 225 ? 14.507 -0.609 -31.695 1.00 98.56 225 ARG A O 1
ATOM 1689 N N . LEU A 1 226 ? 12.648 0.478 -31.059 1.00 98.44 226 LEU A N 1
ATOM 1690 C CA . LEU A 1 226 ? 12.294 0.958 -32.404 1.00 98.44 226 LEU A CA 1
ATOM 1691 C C . LEU A 1 226 ? 13.402 1.823 -33.027 1.00 98.44 226 LEU A C 1
ATOM 1693 O O . LEU A 1 226 ? 13.677 1.724 -34.223 1.00 98.44 226 LEU A O 1
ATOM 1697 N N . ILE A 1 227 ? 14.062 2.661 -32.220 1.00 98.44 227 ILE A N 1
ATOM 1698 C CA . ILE A 1 227 ? 15.203 3.469 -32.673 1.00 98.44 227 ILE A CA 1
ATOM 1699 C C . ILE A 1 227 ? 16.377 2.565 -33.067 1.00 98.44 227 ILE A C 1
ATOM 1701 O O . ILE A 1 227 ? 16.953 2.759 -34.139 1.00 98.44 227 ILE A O 1
ATOM 1705 N N . ALA A 1 228 ? 16.714 1.575 -32.238 1.00 98.62 228 ALA A N 1
ATOM 1706 C CA . ALA A 1 228 ? 17.792 0.630 -32.513 1.00 98.62 228 ALA A CA 1
ATOM 1707 C C . ALA A 1 228 ? 17.499 -0.217 -33.765 1.00 98.62 228 ALA A C 1
ATOM 1709 O O . ALA A 1 228 ? 18.353 -0.326 -34.641 1.00 98.62 228 ALA A O 1
ATOM 1710 N N . GLU A 1 229 ? 16.274 -0.723 -33.927 1.00 98.44 229 GLU A N 1
ATOM 1711 C CA . GLU A 1 229 ? 15.835 -1.430 -35.139 1.00 98.44 229 GLU A CA 1
ATOM 1712 C C . GLU A 1 229 ? 16.007 -0.556 -36.395 1.00 98.44 229 GLU A C 1
ATOM 1714 O O . GLU A 1 229 ? 16.605 -0.986 -37.386 1.00 98.44 229 GLU A O 1
ATOM 1719 N N . GLY A 1 230 ? 15.561 0.706 -36.349 1.00 98.31 230 GLY A N 1
ATOM 1720 C CA . GLY A 1 230 ? 15.730 1.656 -37.452 1.00 98.31 230 GLY A CA 1
ATOM 1721 C C . GLY A 1 230 ? 17.200 1.931 -37.790 1.00 98.31 230 GLY A C 1
ATOM 1722 O O . GLY A 1 230 ? 17.575 1.998 -38.966 1.00 98.31 230 GLY A O 1
ATOM 1723 N N . GLN A 1 231 ? 18.057 2.038 -36.773 1.00 98.56 231 GLN A N 1
ATOM 1724 C CA . GLN A 1 231 ? 19.503 2.185 -36.947 1.00 98.56 231 GLN A CA 1
ATOM 1725 C C . GLN A 1 231 ? 20.144 0.924 -37.543 1.00 98.56 231 GLN A C 1
ATOM 1727 O O . GLN A 1 231 ? 20.984 1.039 -38.437 1.00 98.56 231 GLN A O 1
ATOM 1732 N N . GLY A 1 232 ? 19.703 -0.267 -37.132 1.00 98.62 232 GLY A N 1
ATOM 1733 C CA . GLY A 1 232 ? 20.134 -1.546 -37.700 1.00 98.62 232 GLY A CA 1
ATOM 1734 C C . GLY A 1 232 ? 19.778 -1.682 -39.182 1.00 98.62 232 GLY A C 1
ATOM 1735 O O . GLY A 1 232 ? 20.617 -2.088 -39.993 1.00 98.62 232 GLY A O 1
ATOM 1736 N N . ILE A 1 233 ? 18.573 -1.251 -39.572 1.00 98.44 233 ILE A N 1
ATOM 1737 C CA . ILE A 1 233 ? 18.149 -1.193 -40.980 1.00 98.44 233 ILE A CA 1
ATOM 1738 C C . ILE A 1 233 ? 19.046 -0.231 -41.770 1.00 98.44 233 ILE A C 1
ATOM 1740 O O . ILE A 1 233 ? 19.551 -0.589 -42.837 1.00 98.44 233 ILE A O 1
ATOM 1744 N N . ALA A 1 234 ? 19.300 0.970 -41.243 1.00 98.56 234 ALA A N 1
ATOM 1745 C CA . ALA A 1 234 ? 20.161 1.952 -41.899 1.00 98.56 234 ALA A CA 1
ATOM 1746 C C . ALA A 1 234 ? 21.614 1.459 -42.044 1.00 98.56 234 ALA A C 1
ATOM 1748 O O . ALA A 1 234 ? 22.226 1.641 -43.098 1.00 98.56 234 ALA A O 1
ATOM 1749 N N . ALA A 1 235 ? 22.164 0.802 -41.020 1.00 98.62 235 ALA A N 1
ATOM 1750 C CA . ALA A 1 235 ? 23.496 0.204 -41.058 1.00 98.62 235 ALA A CA 1
ATOM 1751 C C . ALA A 1 235 ? 23.575 -0.940 -42.084 1.00 98.62 235 ALA A C 1
ATOM 1753 O O . ALA A 1 235 ? 24.508 -0.995 -42.885 1.00 98.62 235 ALA A O 1
ATOM 1754 N N . THR A 1 236 ? 22.542 -1.782 -42.158 1.00 98.44 236 THR A N 1
ATOM 1755 C CA . THR A 1 236 ? 22.431 -2.830 -43.184 1.00 98.44 236 THR A CA 1
ATOM 1756 C C . THR A 1 236 ? 22.366 -2.238 -44.595 1.00 98.44 236 THR A C 1
ATOM 1758 O O . THR A 1 236 ? 23.028 -2.731 -45.509 1.00 98.44 236 THR A O 1
ATOM 1761 N N . ALA A 1 237 ? 21.634 -1.138 -44.789 1.00 98.62 237 ALA A N 1
ATOM 1762 C CA . ALA A 1 237 ? 21.594 -0.435 -46.069 1.00 98.62 237 ALA A CA 1
ATOM 1763 C C . ALA A 1 237 ? 22.973 0.131 -46.462 1.00 98.62 237 ALA A C 1
ATOM 1765 O O . ALA A 1 237 ? 23.394 -0.027 -47.609 1.00 98.62 237 ALA A O 1
ATOM 1766 N N . ARG A 1 238 ? 23.717 0.720 -45.512 1.00 98.69 238 ARG A N 1
ATOM 1767 C CA . ARG A 1 238 ? 25.098 1.198 -45.733 1.00 98.69 238 ARG A CA 1
ATOM 1768 C C . ARG A 1 238 ? 26.051 0.060 -46.079 1.00 98.69 238 ARG A C 1
ATOM 1770 O O . ARG A 1 238 ? 26.810 0.193 -47.034 1.00 98.69 238 ARG A O 1
ATOM 1777 N N . LYS A 1 239 ? 25.954 -1.077 -45.380 1.00 98.56 239 LYS A N 1
ATOM 1778 C CA . LYS A 1 239 ? 26.697 -2.300 -45.712 1.00 98.56 239 LYS A CA 1
ATOM 1779 C C . LYS A 1 239 ? 26.442 -2.704 -47.164 1.00 98.56 239 LYS A C 1
ATOM 1781 O O . LYS A 1 239 ? 27.391 -2.876 -47.920 1.00 98.56 239 LYS A O 1
ATOM 1786 N N . ASN A 1 240 ? 25.177 -2.819 -47.566 1.00 98.44 240 ASN A N 1
ATOM 1787 C CA . ASN A 1 240 ? 24.816 -3.223 -48.926 1.00 98.44 240 ASN A CA 1
ATOM 1788 C C . ASN A 1 240 ? 25.326 -2.221 -49.975 1.00 98.44 240 ASN A C 1
ATOM 1790 O O . ASN A 1 240 ? 25.838 -2.629 -51.016 1.00 98.44 240 ASN A O 1
ATOM 1794 N N . SER A 1 241 ? 25.252 -0.919 -49.681 1.00 98.62 241 SER A N 1
ATOM 1795 C CA . SER A 1 241 ? 25.811 0.133 -50.536 1.00 98.62 241 SER A CA 1
ATOM 1796 C C . SER A 1 241 ? 27.332 0.018 -50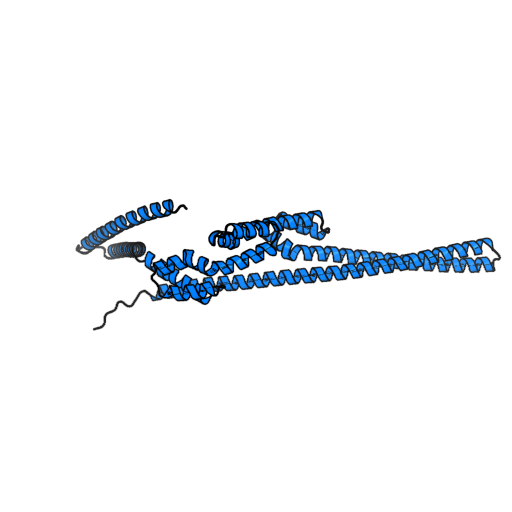.680 1.00 98.62 241 SER A C 1
ATOM 1798 O O . SER A 1 241 ? 27.851 0.157 -51.784 1.00 98.62 241 SER A O 1
ATOM 1800 N N . ALA A 1 242 ? 28.051 -0.255 -49.590 1.00 98.56 242 ALA A N 1
ATOM 1801 C CA . ALA A 1 242 ? 29.502 -0.420 -49.601 1.00 98.56 242 ALA A CA 1
ATOM 1802 C C . ALA A 1 242 ? 29.931 -1.698 -50.344 1.00 98.56 242 ALA A C 1
ATOM 1804 O O . ALA A 1 242 ? 30.887 -1.669 -51.113 1.00 98.56 242 ALA A O 1
ATOM 1805 N N . VAL A 1 243 ? 29.176 -2.796 -50.219 1.00 98.56 243 VAL A N 1
ATOM 1806 C CA . VAL A 1 243 ? 29.387 -4.018 -51.020 1.00 98.56 243 VAL A CA 1
ATOM 1807 C C . VAL A 1 243 ? 29.186 -3.744 -52.516 1.00 98.56 243 VAL A C 1
ATOM 1809 O O . VAL A 1 243 ? 29.976 -4.205 -53.341 1.00 98.56 243 VAL A O 1
ATOM 1812 N N . ALA A 1 244 ? 28.170 -2.961 -52.888 1.00 98.44 244 ALA A N 1
ATOM 1813 C CA . ALA A 1 244 ? 27.962 -2.562 -54.279 1.00 98.44 244 ALA A CA 1
ATOM 1814 C C . ALA A 1 244 ? 29.107 -1.672 -54.803 1.00 98.44 244 ALA A C 1
ATOM 1816 O O . ALA A 1 244 ? 29.596 -1.890 -55.913 1.00 98.44 244 ALA A O 1
ATOM 1817 N N . ALA A 1 245 ? 29.581 -0.718 -53.993 1.00 98.38 245 ALA A N 1
ATOM 1818 C CA . ALA A 1 245 ? 30.731 0.126 -54.321 1.00 98.38 245 ALA A CA 1
ATOM 1819 C C . ALA A 1 245 ? 32.021 -0.696 -54.484 1.00 98.38 245 ALA A C 1
ATOM 1821 O O . ALA A 1 245 ? 32.757 -0.502 -55.451 1.00 98.38 245 ALA A O 1
ATOM 1822 N N . GLN A 1 246 ? 32.247 -1.678 -53.607 1.00 98.38 246 GLN A N 1
ATOM 1823 C CA . GLN A 1 246 ? 33.352 -2.626 -53.724 1.00 98.38 246 GLN A CA 1
ATOM 1824 C C . GLN A 1 246 ? 33.296 -3.372 -55.061 1.00 98.38 246 GLN A C 1
ATOM 1826 O O . GLN A 1 246 ? 34.300 -3.433 -55.768 1.00 98.38 246 GLN A O 1
ATOM 1831 N N . ALA A 1 247 ? 32.136 -3.930 -55.424 1.00 98.12 247 ALA A N 1
ATOM 1832 C CA . ALA A 1 247 ? 31.971 -4.663 -56.677 1.00 98.12 247 ALA A CA 1
ATOM 1833 C C . ALA A 1 247 ? 32.251 -3.777 -57.904 1.00 98.12 247 ALA A C 1
ATOM 1835 O O . ALA A 1 247 ? 32.928 -4.212 -58.837 1.00 98.12 247 ALA A O 1
ATOM 1836 N N . ALA A 1 248 ? 31.794 -2.521 -57.880 1.00 98.31 248 ALA A N 1
ATOM 1837 C CA . ALA A 1 248 ? 32.074 -1.549 -58.933 1.00 98.31 248 ALA A CA 1
ATOM 1838 C C . ALA A 1 248 ? 33.574 -1.212 -59.036 1.00 98.31 248 ALA A C 1
ATOM 1840 O O . ALA A 1 248 ? 34.128 -1.209 -60.135 1.00 98.31 248 ALA A O 1
ATOM 1841 N N . ALA A 1 249 ? 34.252 -0.994 -57.905 1.00 98.06 249 ALA A N 1
ATOM 1842 C CA . ALA A 1 249 ? 35.689 -0.722 -57.869 1.00 98.06 249 ALA A CA 1
ATOM 1843 C C . ALA A 1 249 ? 36.520 -1.913 -58.379 1.00 98.06 249 ALA A C 1
ATOM 1845 O O . ALA A 1 249 ? 37.475 -1.720 -59.134 1.00 98.06 249 ALA A O 1
ATOM 1846 N N . VAL A 1 250 ? 36.125 -3.147 -58.039 1.00 97.38 250 VAL A N 1
ATOM 1847 C CA . VAL A 1 250 ? 36.742 -4.371 -58.579 1.00 97.38 250 VAL A CA 1
ATOM 1848 C C . VAL A 1 250 ? 36.585 -4.433 -60.098 1.00 97.38 250 VAL A C 1
ATOM 1850 O O . VAL A 1 250 ? 37.571 -4.657 -60.797 1.00 97.38 250 VAL A O 1
ATOM 1853 N N . ALA A 1 251 ? 35.382 -4.182 -60.623 1.00 97.75 251 ALA A N 1
ATOM 1854 C CA . ALA A 1 251 ? 35.139 -4.162 -62.066 1.00 97.75 251 ALA A CA 1
ATOM 1855 C C . ALA A 1 251 ? 35.949 -3.067 -62.792 1.00 97.75 251 ALA A C 1
ATOM 1857 O O . ALA A 1 251 ? 36.352 -3.252 -63.938 1.00 97.75 251 ALA A O 1
ATOM 1858 N N . GLY A 1 252 ? 36.217 -1.947 -62.115 1.00 97.75 252 GLY A N 1
ATOM 1859 C CA . GLY A 1 252 ? 37.044 -0.845 -62.610 1.00 97.75 252 GLY A CA 1
ATOM 1860 C C . GLY A 1 252 ? 38.557 -1.008 -62.407 1.00 97.75 252 GLY A C 1
ATOM 1861 O O . GLY A 1 252 ? 39.296 -0.088 -62.741 1.00 97.75 252 GLY A O 1
ATOM 1862 N N . ASN A 1 253 ? 39.037 -2.137 -61.867 1.00 97.12 253 ASN A N 1
ATOM 1863 C CA . ASN A 1 253 ? 40.443 -2.362 -61.486 1.00 97.12 253 ASN A CA 1
ATOM 1864 C C . ASN A 1 253 ? 41.008 -1.350 -60.458 1.00 97.12 253 ASN A C 1
ATOM 1866 O O . ASN A 1 253 ? 42.220 -1.134 -60.389 1.00 97.12 253 ASN A O 1
ATOM 1870 N N . ALA A 1 254 ? 40.156 -0.755 -59.620 1.00 97.88 254 ALA A N 1
ATOM 1871 C CA . ALA A 1 254 ? 40.538 0.178 -58.559 1.00 97.88 254 ALA A CA 1
ATOM 1872 C C . ALA A 1 254 ? 40.731 -0.562 -57.219 1.00 97.88 254 ALA A C 1
ATOM 1874 O O . ALA A 1 254 ? 39.866 -0.562 -56.342 1.00 97.88 254 ALA A O 1
ATOM 1875 N N . ALA A 1 255 ? 41.874 -1.239 -57.061 1.00 96.88 255 ALA A N 1
ATOM 1876 C CA . ALA A 1 255 ? 42.115 -2.151 -55.934 1.00 96.88 255 ALA A CA 1
ATOM 1877 C C . ALA A 1 255 ? 42.060 -1.480 -54.546 1.00 96.88 255 ALA A C 1
ATOM 1879 O O . ALA A 1 255 ? 41.565 -2.083 -53.593 1.00 96.88 255 ALA A O 1
ATOM 1880 N N . PHE A 1 256 ? 42.552 -0.242 -54.427 1.00 97.50 256 PHE A N 1
ATOM 1881 C CA . PHE A 1 256 ? 42.523 0.505 -53.166 1.00 97.50 256 PHE A CA 1
ATOM 1882 C C . PHE A 1 256 ? 41.084 0.841 -52.739 1.00 97.50 256 PHE A C 1
ATOM 1884 O O . PHE A 1 256 ? 40.691 0.528 -51.616 1.00 97.50 256 PHE A O 1
ATOM 1891 N N . ASP A 1 257 ? 40.273 1.371 -53.657 1.00 96.94 257 ASP A N 1
ATOM 1892 C CA . ASP A 1 257 ? 38.874 1.737 -53.397 1.00 96.94 257 ASP A CA 1
ATOM 1893 C C . ASP A 1 257 ? 38.017 0.507 -53.061 1.00 96.94 257 ASP A C 1
ATOM 1895 O O . ASP A 1 257 ? 37.147 0.555 -52.186 1.00 96.94 257 ASP A O 1
ATOM 1899 N N . ALA A 1 258 ? 38.296 -0.630 -53.710 1.00 97.88 258 ALA A N 1
ATOM 1900 C CA . ALA A 1 258 ? 37.661 -1.903 -53.389 1.00 97.88 258 ALA A CA 1
ATOM 1901 C C . ALA A 1 258 ? 37.990 -2.363 -51.957 1.00 97.88 258 ALA A C 1
ATOM 1903 O O . ALA A 1 258 ? 37.101 -2.816 -51.233 1.00 97.88 258 ALA A O 1
ATOM 1904 N N . ALA A 1 259 ? 39.249 -2.233 -51.525 1.00 98.19 259 ALA A N 1
ATOM 1905 C CA . ALA A 1 259 ? 39.657 -2.577 -50.165 1.00 98.19 259 ALA A CA 1
ATOM 1906 C C . ALA A 1 259 ? 39.017 -1.646 -49.122 1.00 98.19 259 ALA A C 1
ATOM 1908 O O . ALA A 1 259 ? 38.553 -2.122 -48.086 1.00 98.19 259 ALA A O 1
ATOM 1909 N N . GLN A 1 260 ? 38.929 -0.345 -49.408 1.00 98.25 260 GLN A N 1
ATOM 1910 C CA . GLN A 1 260 ? 38.271 0.616 -48.523 1.00 98.25 260 GLN A CA 1
ATOM 1911 C C . GLN A 1 260 ? 36.767 0.336 -48.396 1.00 98.25 260 GLN A C 1
ATOM 1913 O O . GLN A 1 260 ? 36.256 0.215 -47.286 1.00 98.25 260 GLN A O 1
ATOM 1918 N N . SER A 1 261 ? 36.080 0.118 -49.520 1.00 98.19 261 SER A N 1
ATOM 1919 C CA . SER A 1 261 ? 34.646 -0.207 -49.534 1.00 98.19 261 SER A CA 1
ATOM 1920 C C . SER A 1 261 ? 34.341 -1.504 -48.776 1.00 98.19 261 SER A C 1
ATOM 1922 O O . SER A 1 261 ? 33.318 -1.612 -48.100 1.00 98.19 261 SER A O 1
ATOM 1924 N N . LYS A 1 262 ? 35.249 -2.488 -48.833 1.00 98.31 262 LYS A N 1
ATOM 1925 C CA . LYS A 1 262 ? 35.152 -3.709 -48.025 1.00 98.31 262 LYS A CA 1
ATOM 1926 C C . LYS A 1 262 ? 35.187 -3.399 -46.523 1.00 98.31 262 LYS A C 1
ATOM 1928 O O . LYS A 1 262 ? 34.343 -3.904 -45.790 1.00 98.31 262 LYS A O 1
ATOM 1933 N N . LEU A 1 263 ? 36.129 -2.567 -46.071 1.00 98.50 263 LEU A N 1
ATOM 1934 C CA . LEU A 1 263 ? 36.233 -2.167 -44.661 1.00 98.50 263 LEU A CA 1
ATOM 1935 C C . LEU A 1 263 ? 34.990 -1.395 -44.196 1.00 98.50 263 LEU A C 1
ATOM 1937 O O . LEU A 1 263 ? 34.491 -1.638 -43.098 1.00 98.50 263 LEU A O 1
ATOM 1941 N N . ASP A 1 264 ? 34.449 -0.513 -45.037 1.00 98.19 264 ASP A N 1
ATOM 1942 C CA . ASP A 1 264 ? 33.215 0.223 -44.736 1.00 98.19 264 ASP A CA 1
ATOM 1943 C C . ASP A 1 264 ? 31.999 -0.711 -44.628 1.00 98.19 264 ASP A C 1
ATOM 1945 O O . ASP A 1 264 ? 31.143 -0.528 -43.751 1.00 98.19 264 ASP A O 1
ATOM 1949 N N . ALA A 1 265 ? 31.937 -1.746 -45.474 1.00 98.56 265 ALA A N 1
ATOM 1950 C CA . ALA A 1 265 ? 30.920 -2.789 -45.391 1.00 98.56 265 ALA A CA 1
ATOM 1951 C C . ALA A 1 265 ? 31.043 -3.605 -44.096 1.00 98.56 265 ALA A C 1
ATOM 1953 O O . ALA A 1 265 ? 30.036 -3.833 -43.425 1.00 98.56 265 ALA A O 1
ATOM 1954 N N . GLU A 1 266 ? 32.257 -4.014 -43.717 1.00 98.38 266 GLU A N 1
ATOM 1955 C CA . GLU A 1 266 ? 32.529 -4.743 -42.469 1.00 98.38 266 GLU A CA 1
ATOM 1956 C C . GLU A 1 266 ? 32.175 -3.905 -41.234 1.00 98.38 266 GLU A C 1
ATOM 1958 O O . GLU A 1 266 ? 31.516 -4.395 -40.316 1.00 98.38 266 GLU A O 1
ATOM 1963 N N . ARG A 1 267 ? 32.531 -2.615 -41.231 1.00 98.56 267 ARG A N 1
ATOM 1964 C CA . ARG A 1 267 ? 32.165 -1.686 -40.156 1.00 98.56 267 ARG A CA 1
ATOM 1965 C C . ARG A 1 267 ? 30.652 -1.522 -40.044 1.00 98.56 267 ARG A C 1
ATOM 1967 O O . ARG A 1 267 ? 30.110 -1.658 -38.953 1.00 98.56 267 ARG A O 1
ATOM 1974 N N . SER A 1 268 ? 29.970 -1.297 -41.166 1.00 98.56 268 SER A N 1
ATOM 1975 C CA . SER A 1 268 ? 28.508 -1.156 -41.190 1.00 98.56 268 SER A CA 1
ATOM 1976 C C . SER A 1 268 ? 27.795 -2.447 -40.772 1.00 98.56 268 SER A C 1
ATOM 1978 O O . SER A 1 268 ? 26.741 -2.389 -40.144 1.00 98.56 268 SER A O 1
ATOM 1980 N N . ALA A 1 269 ? 28.363 -3.615 -41.091 1.00 98.56 269 ALA A N 1
ATOM 1981 C CA . ALA A 1 269 ? 27.854 -4.901 -40.621 1.00 98.56 269 ALA A CA 1
ATOM 1982 C C . ALA A 1 269 ? 27.958 -5.020 -39.093 1.00 98.56 269 ALA A C 1
ATOM 1984 O O . ALA A 1 269 ? 26.977 -5.375 -38.447 1.00 98.56 269 ALA A O 1
ATOM 1985 N N . LYS A 1 270 ? 29.106 -4.648 -38.516 1.00 98.62 270 LYS A N 1
ATOM 1986 C CA . LYS A 1 270 ? 29.305 -4.645 -37.062 1.00 98.62 270 LYS A CA 1
ATOM 1987 C C . LYS A 1 270 ? 28.389 -3.648 -36.348 1.00 98.62 270 LYS A C 1
ATOM 1989 O O . LYS A 1 270 ? 27.852 -3.963 -35.290 1.00 98.62 270 LYS A O 1
ATOM 1994 N N . ASP A 1 271 ? 28.183 -2.467 -36.927 1.00 98.38 271 ASP A N 1
ATOM 1995 C CA . ASP A 1 271 ? 27.229 -1.490 -36.397 1.00 98.38 271 ASP A CA 1
ATOM 1996 C C . ASP A 1 271 ? 25.803 -2.073 -36.401 1.00 98.38 271 ASP A C 1
ATOM 1998 O O . ASP A 1 271 ? 25.095 -1.967 -35.403 1.00 98.38 271 ASP A O 1
ATOM 2002 N N . ALA A 1 272 ? 25.397 -2.756 -37.481 1.00 98.50 272 ALA A N 1
ATOM 2003 C CA . ALA A 1 272 ? 24.092 -3.417 -37.564 1.00 98.50 272 ALA A CA 1
ATOM 2004 C C . ALA A 1 272 ? 23.912 -4.509 -36.493 1.00 98.50 272 ALA A C 1
ATOM 2006 O O . ALA A 1 272 ? 22.853 -4.573 -35.870 1.00 98.50 272 ALA A O 1
ATOM 2007 N N . GLU A 1 273 ? 24.940 -5.325 -36.239 1.00 98.44 273 GLU A N 1
ATOM 2008 C CA . GLU A 1 273 ? 24.944 -6.315 -35.150 1.00 98.44 273 GLU A CA 1
ATOM 2009 C C . GLU A 1 273 ? 24.810 -5.647 -33.773 1.00 98.44 273 GLU A C 1
ATOM 2011 O O . GLU A 1 273 ? 24.027 -6.096 -32.936 1.00 98.44 273 GLU A O 1
ATOM 2016 N N . GLY A 1 274 ? 25.523 -4.539 -33.546 1.00 98.62 274 GLY A N 1
ATOM 2017 C CA . GLY A 1 274 ? 25.422 -3.765 -32.308 1.00 98.62 274 GLY A CA 1
ATOM 2018 C C . GLY A 1 274 ? 24.022 -3.193 -32.081 1.00 98.62 274 GLY A C 1
ATOM 2019 O O . GLY A 1 274 ? 23.498 -3.262 -30.969 1.00 98.62 274 GLY A O 1
ATOM 2020 N N . TYR A 1 275 ? 23.385 -2.676 -33.133 1.00 98.69 275 TYR A N 1
ATOM 2021 C CA . TYR A 1 275 ? 22.011 -2.182 -33.058 1.00 98.69 275 TYR A CA 1
ATOM 2022 C C . TYR A 1 275 ? 20.989 -3.300 -32.834 1.00 98.69 275 TYR A C 1
ATOM 2024 O O . TYR A 1 275 ? 20.045 -3.096 -32.075 1.00 98.69 275 TYR A O 1
ATOM 2032 N N . ALA A 1 276 ? 21.191 -4.482 -33.423 1.00 98.56 276 ALA A N 1
ATOM 2033 C CA . ALA A 1 276 ? 20.352 -5.646 -33.144 1.00 98.56 276 ALA A CA 1
ATOM 2034 C C . ALA A 1 276 ? 20.425 -6.044 -31.658 1.00 98.56 276 ALA A C 1
ATOM 2036 O O . ALA A 1 276 ? 19.394 -6.143 -31.001 1.00 98.56 276 ALA A O 1
ATOM 2037 N N . ALA A 1 277 ? 21.631 -6.139 -31.087 1.00 98.62 277 ALA A N 1
ATOM 2038 C CA . ALA A 1 277 ? 21.803 -6.446 -29.665 1.00 98.62 277 ALA A CA 1
ATOM 2039 C C . ALA A 1 277 ? 21.195 -5.373 -28.736 1.00 98.62 277 ALA A C 1
ATOM 2041 O O . ALA A 1 277 ? 20.637 -5.690 -27.681 1.00 98.62 277 ALA A O 1
ATOM 2042 N N . ALA A 1 278 ? 21.280 -4.094 -29.120 1.00 98.50 278 ALA A N 1
ATOM 2043 C CA . ALA A 1 278 ? 20.647 -3.003 -28.381 1.00 98.50 278 ALA A CA 1
ATOM 2044 C C . ALA A 1 278 ? 19.111 -3.086 -28.431 1.00 98.50 278 ALA A C 1
ATOM 2046 O O . ALA A 1 278 ? 18.455 -2.827 -27.421 1.00 98.50 278 ALA A O 1
ATOM 2047 N N . ALA A 1 279 ? 18.541 -3.474 -29.578 1.00 98.62 279 ALA A N 1
ATOM 2048 C CA . ALA A 1 279 ? 17.106 -3.701 -29.719 1.00 98.62 279 ALA A CA 1
ATOM 2049 C C . ALA A 1 279 ? 16.630 -4.861 -28.829 1.00 98.62 279 ALA A C 1
ATOM 2051 O O . ALA A 1 279 ? 15.649 -4.696 -28.103 1.00 98.62 279 ALA A O 1
ATOM 2052 N N . ASP A 1 280 ? 17.357 -5.981 -28.810 1.00 98.50 280 ASP A N 1
ATOM 2053 C CA . ASP A 1 280 ? 17.044 -7.127 -27.945 1.00 98.50 280 ASP A CA 1
ATOM 2054 C C . ASP A 1 280 ? 17.091 -6.737 -26.459 1.00 98.50 280 ASP A C 1
ATOM 2056 O O . ASP A 1 280 ? 16.139 -6.966 -25.716 1.00 98.50 280 ASP A O 1
ATOM 2060 N N . THR A 1 281 ? 18.142 -6.023 -26.041 1.00 98.50 281 THR A N 1
ATOM 2061 C CA . THR A 1 281 ? 18.271 -5.517 -24.661 1.00 98.50 281 THR A CA 1
ATOM 2062 C C . THR A 1 281 ? 17.094 -4.611 -24.276 1.00 98.50 281 THR A C 1
ATOM 2064 O O . THR A 1 281 ? 16.533 -4.721 -23.185 1.00 98.50 281 THR A O 1
ATOM 2067 N N . ALA A 1 282 ? 16.680 -3.713 -25.174 1.00 98.44 282 ALA A N 1
ATOM 2068 C CA . ALA A 1 282 ? 15.530 -2.844 -24.945 1.00 98.44 282 ALA A CA 1
ATOM 2069 C C . ALA A 1 282 ? 14.209 -3.636 -24.877 1.00 98.44 282 ALA A C 1
ATOM 2071 O O . ALA A 1 282 ? 13.326 -3.300 -24.084 1.00 98.44 282 ALA A O 1
ATOM 2072 N N . ALA A 1 283 ? 14.071 -4.712 -25.658 1.00 98.31 283 ALA A N 1
ATOM 2073 C CA . ALA A 1 283 ? 12.924 -5.611 -25.581 1.00 98.31 283 ALA A CA 1
ATOM 2074 C C . ALA A 1 283 ? 12.846 -6.325 -24.218 1.00 98.31 283 ALA A C 1
ATOM 2076 O O . ALA A 1 283 ? 11.778 -6.324 -23.601 1.00 98.31 283 ALA A O 1
ATOM 2077 N N . ASP A 1 284 ? 13.970 -6.838 -23.711 1.00 98.50 284 ASP A N 1
ATOM 2078 C CA . ASP A 1 284 ? 14.058 -7.495 -22.399 1.00 98.50 284 ASP A CA 1
ATOM 2079 C C . ASP A 1 284 ? 13.705 -6.537 -21.249 1.00 98.50 284 ASP A C 1
ATOM 2081 O O . ASP A 1 284 ? 12.982 -6.894 -20.306 1.00 98.50 284 ASP A O 1
ATOM 2085 N N . HIS A 1 285 ? 14.170 -5.285 -21.334 1.00 98.06 285 HIS A N 1
ATOM 2086 C CA . HIS A 1 285 ? 13.797 -4.238 -20.384 1.00 98.06 285 HIS A CA 1
ATOM 2087 C C . HIS A 1 285 ? 12.296 -3.945 -20.421 1.00 98.06 285 HIS A C 1
ATOM 2089 O O . HIS A 1 285 ? 11.663 -3.899 -19.365 1.00 98.06 285 HIS A O 1
ATOM 2095 N N . ALA A 1 286 ? 11.707 -3.811 -21.613 1.00 98.12 286 ALA A N 1
ATOM 2096 C CA . ALA A 1 286 ? 10.272 -3.587 -21.754 1.00 98.12 286 ALA A CA 1
ATOM 2097 C C . ALA A 1 286 ? 9.450 -4.741 -21.153 1.00 98.12 286 ALA A C 1
ATOM 2099 O O . ALA A 1 286 ? 8.472 -4.497 -20.444 1.00 98.12 286 ALA A O 1
ATOM 2100 N N . GLU A 1 287 ? 9.848 -5.996 -21.384 1.00 98.00 287 GLU A N 1
ATOM 2101 C CA . GLU A 1 287 ? 9.165 -7.158 -20.805 1.00 98.00 287 GLU A CA 1
ATOM 2102 C C . GLU A 1 287 ? 9.272 -7.177 -19.273 1.00 98.00 287 GLU A C 1
ATOM 2104 O O . GLU A 1 287 ? 8.285 -7.424 -18.570 1.00 98.00 287 GLU A O 1
ATOM 2109 N N . THR A 1 288 ? 10.461 -6.889 -18.741 1.00 98.31 288 THR A N 1
ATOM 2110 C CA . THR A 1 288 ? 10.706 -6.847 -17.295 1.00 98.31 288 THR A CA 1
ATOM 2111 C C . THR A 1 288 ? 9.866 -5.765 -16.619 1.00 98.31 288 THR A C 1
ATOM 2113 O O . THR A 1 288 ? 9.172 -6.049 -15.637 1.00 98.31 288 THR A O 1
ATOM 2116 N N . SER A 1 289 ? 9.862 -4.549 -17.167 1.00 97.62 289 SER A N 1
ATOM 2117 C CA . SER A 1 289 ? 9.064 -3.436 -16.648 1.00 97.62 289 SER A CA 1
ATOM 2118 C C . SER A 1 289 ? 7.566 -3.734 -16.726 1.00 97.62 289 SER A C 1
ATOM 2120 O O . SER A 1 289 ? 6.849 -3.522 -15.747 1.00 97.62 289 SER A O 1
ATOM 2122 N N . ALA A 1 290 ? 7.090 -4.346 -17.814 1.00 97.88 290 ALA A N 1
ATOM 2123 C CA . ALA A 1 290 ? 5.692 -4.753 -17.941 1.00 97.88 290 ALA A CA 1
ATOM 2124 C C . ALA A 1 290 ? 5.282 -5.809 -16.892 1.00 97.88 290 ALA A C 1
ATOM 2126 O O . ALA A 1 290 ? 4.197 -5.724 -16.306 1.00 97.88 290 ALA A O 1
ATOM 2127 N N . LYS A 1 291 ? 6.152 -6.790 -16.598 1.00 98.31 291 LYS A N 1
ATOM 2128 C CA . LYS A 1 291 ? 5.925 -7.780 -15.525 1.00 98.31 291 LYS A CA 1
ATOM 2129 C C . LYS A 1 291 ? 5.834 -7.112 -14.152 1.00 98.31 291 LYS A C 1
ATOM 2131 O O . LYS A 1 291 ? 4.939 -7.441 -13.372 1.00 98.31 291 LYS A O 1
ATOM 2136 N N . GLN A 1 292 ? 6.716 -6.155 -13.870 1.00 97.62 292 GLN A N 1
ATOM 2137 C CA . GLN A 1 292 ? 6.699 -5.395 -12.618 1.00 97.62 292 GLN A CA 1
ATOM 2138 C C . GLN A 1 292 ? 5.446 -4.517 -12.504 1.00 97.62 292 GLN A C 1
ATOM 2140 O O . GLN A 1 292 ? 4.796 -4.529 -11.461 1.00 97.62 292 GLN A O 1
ATOM 2145 N N . ALA A 1 293 ? 5.039 -3.841 -13.584 1.00 97.44 293 ALA A N 1
ATOM 2146 C CA . ALA A 1 293 ? 3.796 -3.071 -13.630 1.00 97.44 293 ALA A CA 1
ATOM 2147 C C . ALA A 1 293 ? 2.576 -3.949 -13.303 1.00 97.44 293 ALA A C 1
ATOM 2149 O O . ALA A 1 293 ? 1.723 -3.566 -12.502 1.00 97.44 293 ALA A O 1
ATOM 2150 N N . LYS A 1 294 ? 2.511 -5.163 -13.872 1.00 97.62 294 LYS A N 1
ATOM 2151 C CA . LYS A 1 294 ? 1.448 -6.137 -13.579 1.00 97.62 294 LYS A CA 1
ATOM 2152 C C . LYS A 1 294 ? 1.436 -6.559 -12.106 1.00 97.62 294 LYS A C 1
ATOM 2154 O O . LYS A 1 294 ? 0.358 -6.677 -11.519 1.00 97.62 294 LYS A O 1
ATOM 2159 N N . ALA A 1 295 ? 2.605 -6.801 -11.514 1.00 97.75 295 ALA A N 1
ATOM 2160 C CA . ALA A 1 295 ? 2.712 -7.155 -10.101 1.00 97.75 295 ALA A CA 1
ATOM 2161 C C . ALA A 1 295 ? 2.199 -6.015 -9.207 1.00 97.75 295 ALA A C 1
ATOM 2163 O O . ALA A 1 295 ? 1.316 -6.248 -8.384 1.00 97.75 295 ALA A O 1
ATOM 2164 N N . SER A 1 296 ? 2.647 -4.777 -9.447 1.00 96.81 296 SER A N 1
ATOM 2165 C CA . SER A 1 296 ? 2.163 -3.593 -8.724 1.00 96.81 296 SER A CA 1
ATOM 2166 C C . SER A 1 296 ? 0.649 -3.411 -8.848 1.00 96.81 296 SER A C 1
ATOM 2168 O O . SER A 1 296 ? -0.027 -3.192 -7.845 1.00 96.81 296 SER A O 1
ATOM 2170 N N . ALA A 1 297 ? 0.089 -3.592 -10.049 1.00 95.50 297 ALA A N 1
ATOM 2171 C CA . ALA A 1 297 ? -1.355 -3.526 -10.273 1.00 95.50 297 ALA A CA 1
ATOM 2172 C C . ALA A 1 297 ? -2.129 -4.588 -9.473 1.00 95.50 297 ALA A C 1
ATOM 2174 O O . ALA A 1 297 ? -3.231 -4.334 -8.990 1.00 95.50 297 ALA A O 1
ATOM 2175 N N . THR A 1 298 ? -1.562 -5.790 -9.342 1.00 97.12 298 THR A N 1
ATOM 2176 C CA . THR A 1 298 ? -2.178 -6.892 -8.588 1.00 97.12 298 THR A CA 1
ATOM 2177 C C . THR A 1 298 ? -2.190 -6.579 -7.094 1.00 97.12 298 THR A C 1
ATOM 2179 O O . THR A 1 298 ? -3.230 -6.719 -6.456 1.00 97.12 298 THR A O 1
ATOM 2182 N N . THR A 1 299 ? -1.073 -6.086 -6.554 1.00 95.50 299 THR A N 1
ATOM 2183 C CA . THR A 1 299 ? -0.982 -5.661 -5.150 1.00 95.50 299 THR A CA 1
ATOM 2184 C C . THR A 1 299 ? -1.936 -4.509 -4.846 1.00 95.50 299 THR A C 1
ATOM 2186 O O . THR A 1 299 ? -2.658 -4.569 -3.856 1.00 95.50 299 THR A O 1
ATOM 2189 N N . ALA A 1 300 ? -2.005 -3.500 -5.721 1.00 93.00 300 ALA A N 1
ATOM 2190 C CA . ALA A 1 300 ? -2.923 -2.372 -5.567 1.00 93.00 300 ALA A CA 1
ATOM 2191 C C . ALA A 1 300 ? -4.394 -2.818 -5.516 1.00 93.00 300 ALA A C 1
ATOM 2193 O O . ALA A 1 300 ? -5.150 -2.353 -4.667 1.00 93.00 300 ALA A O 1
ATOM 2194 N N . ARG A 1 301 ? -4.797 -3.749 -6.394 1.00 93.12 301 ARG A N 1
ATOM 2195 C CA . ARG A 1 301 ? -6.159 -4.309 -6.393 1.00 93.12 301 ARG A CA 1
ATOM 2196 C C . ARG A 1 301 ? -6.451 -5.076 -5.112 1.00 93.12 301 ARG A C 1
ATOM 2198 O O . ARG A 1 301 ? -7.447 -4.792 -4.469 1.00 93.12 301 ARG A O 1
ATOM 2205 N N . ALA A 1 302 ? -5.546 -5.960 -4.695 1.00 94.56 302 ALA A N 1
ATOM 2206 C CA . ALA A 1 302 ? -5.715 -6.707 -3.451 1.00 94.56 302 ALA A CA 1
ATOM 2207 C C . ALA A 1 302 ? -5.794 -5.789 -2.216 1.00 94.56 302 ALA A C 1
ATOM 2209 O O . ALA A 1 302 ? -6.519 -6.087 -1.271 1.00 94.56 302 ALA A O 1
ATOM 2210 N N . ALA A 1 303 ? -5.063 -4.669 -2.203 1.00 91.69 303 ALA A N 1
ATOM 2211 C CA . ALA A 1 303 ? -5.193 -3.655 -1.159 1.00 91.69 303 ALA A CA 1
ATOM 2212 C C . ALA A 1 303 ? -6.570 -2.975 -1.195 1.00 91.69 303 ALA A C 1
ATOM 2214 O O . ALA A 1 303 ? -7.253 -2.936 -0.178 1.00 91.69 303 ALA A O 1
ATOM 2215 N N . SER A 1 304 ? -7.014 -2.530 -2.373 1.00 89.12 304 SER A N 1
ATOM 2216 C CA . SER A 1 304 ? -8.333 -1.912 -2.545 1.00 89.12 304 SER A CA 1
ATOM 2217 C C . SER A 1 304 ? -9.487 -2.854 -2.183 1.00 89.12 304 SER A C 1
ATOM 2219 O O . SER A 1 304 ? -10.467 -2.410 -1.590 1.00 89.12 304 SER A O 1
ATOM 2221 N N . ASP A 1 305 ? -9.385 -4.139 -2.527 1.00 89.75 305 ASP A N 1
ATOM 2222 C CA . ASP A 1 305 ? -10.409 -5.142 -2.221 1.00 89.75 305 ASP A CA 1
ATOM 2223 C C . ASP A 1 305 ? -10.510 -5.385 -0.709 1.00 89.75 305 ASP A C 1
ATOM 2225 O O . ASP A 1 305 ? -11.614 -5.493 -0.179 1.00 89.75 305 ASP A O 1
ATOM 2229 N N . ARG A 1 306 ? -9.372 -5.413 0.002 1.00 88.38 306 ARG A N 1
ATOM 2230 C CA . ARG A 1 306 ? -9.348 -5.510 1.472 1.00 88.38 306 ARG A CA 1
ATOM 2231 C C . ARG A 1 306 ? -9.985 -4.288 2.127 1.00 88.38 306 ARG A C 1
ATOM 2233 O O . ARG A 1 306 ? -10.878 -4.455 2.946 1.00 88.38 306 ARG A O 1
ATOM 2240 N N . ALA A 1 307 ? -9.624 -3.081 1.693 1.00 84.12 307 ALA A N 1
ATOM 2241 C CA . ALA A 1 307 ? -10.228 -1.855 2.214 1.00 84.12 307 ALA A CA 1
ATOM 2242 C C . ALA A 1 307 ? -11.756 -1.817 1.998 1.00 84.12 307 ALA A C 1
ATOM 2244 O O . ALA A 1 307 ? -12.508 -1.381 2.870 1.00 84.12 307 ALA A O 1
ATOM 2245 N N . ALA A 1 308 ? -12.242 -2.319 0.855 1.00 83.00 308 ALA A N 1
ATOM 2246 C CA . ALA A 1 308 ? -13.675 -2.435 0.589 1.00 83.00 308 ALA A CA 1
ATOM 2247 C C . ALA A 1 308 ? -14.367 -3.461 1.506 1.00 83.00 308 ALA A C 1
ATOM 2249 O O . ALA A 1 308 ? -15.473 -3.201 1.982 1.00 83.00 308 ALA A O 1
ATOM 2250 N N . GLN A 1 309 ? -13.725 -4.602 1.776 1.00 84.62 309 GLN A N 1
ATOM 2251 C CA . GLN A 1 309 ? -14.229 -5.610 2.716 1.00 84.62 309 GLN A CA 1
ATOM 2252 C C . GLN A 1 309 ? -14.301 -5.061 4.145 1.00 84.62 309 GLN A C 1
ATOM 2254 O O . GLN A 1 309 ? -15.332 -5.210 4.799 1.00 84.62 309 GLN A O 1
ATOM 2259 N N . ASP A 1 310 ? -13.257 -4.366 4.596 1.00 81.75 310 ASP A N 1
ATOM 2260 C CA . ASP A 1 310 ? -13.212 -3.754 5.926 1.00 81.75 310 ASP A CA 1
ATOM 2261 C C . ASP A 1 310 ? -14.290 -2.672 6.078 1.00 81.75 310 ASP A C 1
ATOM 2263 O O . ASP A 1 310 ? -14.985 -2.607 7.094 1.00 81.75 310 ASP A O 1
ATOM 2267 N N . SER A 1 311 ? -14.501 -1.859 5.038 1.00 79.94 311 SER A N 1
ATOM 2268 C CA . SER A 1 311 ? -15.572 -0.861 5.022 1.00 79.94 311 SER A CA 1
ATOM 2269 C C . SER A 1 311 ? -16.966 -1.494 5.052 1.00 79.94 311 SER A C 1
ATOM 2271 O O . SER A 1 311 ? -17.840 -0.978 5.750 1.00 79.94 311 SER A O 1
ATOM 2273 N N . ALA A 1 312 ? -17.184 -2.600 4.335 1.00 76.94 312 ALA A N 1
ATOM 2274 C CA . ALA A 1 312 ? -18.451 -3.327 4.365 1.00 76.94 312 ALA A CA 1
ATOM 2275 C C . ALA A 1 312 ? -18.723 -3.920 5.757 1.00 76.94 312 ALA A C 1
ATOM 2277 O O . ALA A 1 312 ? -19.802 -3.703 6.303 1.00 76.94 312 ALA A O 1
ATOM 2278 N N . ALA A 1 313 ? -17.726 -4.565 6.370 1.00 74.38 313 ALA A N 1
ATOM 2279 C CA . ALA A 1 313 ? -17.827 -5.107 7.725 1.00 74.38 313 ALA A CA 1
ATOM 2280 C C . ALA A 1 313 ? -18.102 -4.012 8.772 1.00 74.38 313 ALA A C 1
ATOM 2282 O O . ALA A 1 313 ? -18.921 -4.193 9.678 1.00 74.38 313 ALA A O 1
ATOM 2283 N N . ALA A 1 314 ? -17.469 -2.843 8.631 1.00 75.44 314 ALA A N 1
ATOM 2284 C CA . ALA A 1 314 ? -17.748 -1.688 9.480 1.00 75.44 314 ALA A CA 1
ATOM 2285 C C . ALA A 1 314 ? -19.180 -1.161 9.278 1.00 75.44 314 ALA A C 1
ATOM 2287 O O . ALA A 1 314 ? -19.850 -0.815 10.250 1.00 75.44 314 ALA A O 1
ATOM 2288 N N . GLY A 1 315 ? -19.667 -1.134 8.033 1.00 74.50 315 GLY A N 1
ATOM 2289 C CA . GLY A 1 315 ? -21.036 -0.741 7.701 1.00 74.50 315 GLY A CA 1
ATOM 2290 C C . GLY A 1 315 ? -22.087 -1.696 8.270 1.00 74.50 315 GLY A C 1
ATOM 2291 O O . GLY A 1 315 ? -23.079 -1.240 8.832 1.00 74.50 315 GLY A O 1
ATOM 2292 N N . GLU A 1 316 ? -21.852 -3.006 8.187 1.00 70.31 316 GLU A N 1
ATOM 2293 C CA . GLU A 1 316 ? -22.698 -4.026 8.819 1.00 70.31 316 GLU A CA 1
ATOM 2294 C C . GLU A 1 316 ? -22.720 -3.863 10.341 1.00 70.31 316 GLU A C 1
ATOM 2296 O O . GLU A 1 316 ? -23.795 -3.829 10.939 1.00 70.31 316 GLU A O 1
ATOM 2301 N N . SER A 1 317 ? -21.553 -3.652 10.956 1.00 73.69 317 SER A N 1
ATOM 2302 C CA . SER A 1 317 ? -21.442 -3.420 12.402 1.00 73.69 317 SER A CA 1
ATOM 2303 C C . SER A 1 317 ? -22.201 -2.160 12.842 1.00 73.69 317 SER A C 1
ATOM 2305 O O . SER A 1 317 ? -22.905 -2.170 13.851 1.00 73.69 317 SER A O 1
ATOM 2307 N N . ALA A 1 318 ? -22.103 -1.072 12.071 1.00 69.69 318 ALA A N 1
ATOM 2308 C CA . ALA A 1 318 ? -22.837 0.163 12.339 1.00 69.69 318 ALA A CA 1
ATOM 2309 C C . ALA A 1 318 ? -24.353 -0.014 12.153 1.00 69.69 318 ALA A C 1
ATOM 2311 O O . ALA A 1 318 ? -25.129 0.434 12.992 1.00 69.69 318 ALA A O 1
ATOM 2312 N N . ALA A 1 319 ? -24.783 -0.710 11.096 1.00 65.7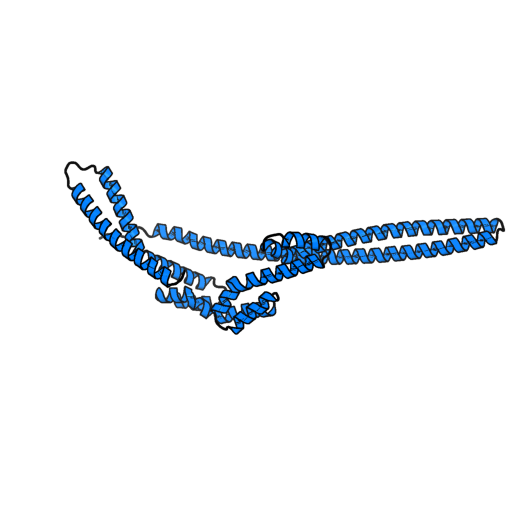5 319 ALA A N 1
ATOM 2313 C CA . ALA A 1 319 ? -26.193 -1.001 10.853 1.00 65.75 319 ALA A CA 1
ATOM 2314 C C . ALA A 1 319 ? -26.799 -1.892 11.949 1.00 65.75 319 ALA A C 1
ATOM 2316 O O . ALA A 1 319 ? -27.956 -1.700 12.324 1.00 65.75 319 ALA A O 1
ATOM 2317 N N . GLN A 1 320 ? -26.024 -2.837 12.487 1.00 63.66 320 GLN A N 1
ATOM 2318 C CA . GLN A 1 320 ? -26.424 -3.656 13.630 1.00 63.66 320 GLN A CA 1
ATOM 2319 C C . GLN A 1 320 ? -26.587 -2.795 14.888 1.00 63.66 320 GLN A C 1
ATOM 2321 O O . GLN A 1 320 ? -27.625 -2.877 15.543 1.00 63.66 320 GLN A O 1
ATOM 2326 N N . ALA A 1 321 ? -25.646 -1.886 15.162 1.00 64.44 321 ALA A N 1
ATOM 2327 C CA . ALA A 1 321 ? -25.768 -0.927 16.261 1.00 64.44 321 ALA A CA 1
ATOM 2328 C C . ALA A 1 321 ? -26.999 -0.004 16.110 1.00 64.44 321 ALA A C 1
ATOM 2330 O O . ALA A 1 321 ? -27.735 0.216 17.076 1.00 64.44 321 ALA A O 1
ATOM 2331 N N . ASP A 1 322 ? -27.278 0.484 14.897 1.00 62.38 322 ASP A N 1
ATOM 2332 C CA . ASP A 1 322 ? -28.450 1.316 14.596 1.00 62.38 322 ASP A CA 1
ATOM 2333 C C . ASP A 1 322 ? -29.768 0.537 14.709 1.00 62.38 322 ASP A C 1
ATOM 2335 O O . ASP A 1 322 ? -30.761 1.064 15.217 1.00 62.38 322 ASP A O 1
ATOM 2339 N N . PHE A 1 323 ? -29.808 -0.721 14.257 1.00 52.38 323 PHE A N 1
ATOM 2340 C CA . PHE A 1 323 ? -30.983 -1.583 14.394 1.00 52.38 323 PHE A CA 1
ATOM 2341 C C . PHE A 1 323 ? -31.288 -1.865 15.865 1.00 52.38 323 PHE A C 1
ATOM 2343 O O . PHE A 1 323 ? -32.445 -1.720 16.280 1.00 52.38 323 PHE A O 1
ATOM 2350 N N . SER A 1 324 ? -30.260 -2.177 16.659 1.00 56.19 324 SER A N 1
ATOM 2351 C CA . SER A 1 324 ? -30.374 -2.286 18.112 1.00 56.19 324 SER A CA 1
ATOM 2352 C C . SER A 1 324 ? -30.933 -0.985 18.699 1.00 56.19 324 SER A C 1
ATOM 2354 O O . SER A 1 324 ? -31.942 -1.015 19.399 1.00 56.19 324 SER A O 1
ATOM 2356 N N . ALA A 1 325 ? -30.417 0.188 18.319 1.00 55.44 325 ALA A N 1
ATOM 2357 C CA . ALA A 1 325 ? -30.943 1.475 18.789 1.00 55.44 325 ALA A CA 1
ATOM 2358 C C . ALA A 1 325 ? -32.397 1.779 18.331 1.00 55.44 325 ALA A C 1
ATOM 2360 O O . ALA A 1 325 ? -33.190 2.377 19.072 1.00 55.44 325 ALA A O 1
ATOM 2361 N N . TRP A 1 326 ? -32.795 1.368 17.120 1.00 40.25 326 TRP A N 1
ATOM 2362 C CA . TRP A 1 326 ? -34.134 1.605 16.562 1.00 40.25 326 TRP A CA 1
ATOM 2363 C C . TRP A 1 326 ? -35.215 0.724 17.198 1.00 40.25 326 TRP A C 1
ATOM 2365 O O . TRP A 1 326 ? -36.292 1.229 17.547 1.00 40.25 326 TRP A O 1
ATOM 2375 N N . TRP A 1 327 ? -34.933 -0.569 17.399 1.00 39.25 327 TRP A N 1
ATOM 2376 C CA . TRP A 1 327 ? -35.847 -1.510 18.064 1.00 39.25 327 TRP A CA 1
ATOM 2377 C C . TRP A 1 327 ? -36.278 -0.973 19.442 1.00 39.25 327 TRP A C 1
ATOM 2379 O O . TRP A 1 327 ? -37.448 -1.044 19.839 1.00 39.25 327 TRP A O 1
ATOM 2389 N N . TRP A 1 328 ? -35.355 -0.286 20.111 1.00 41.97 328 TRP A N 1
ATOM 2390 C CA . TRP A 1 328 ? -35.555 0.379 21.393 1.00 41.97 328 TRP A CA 1
ATOM 2391 C C . TRP A 1 328 ? -36.495 1.584 21.359 1.00 41.97 328 TRP A C 1
ATOM 2393 O O . TRP A 1 328 ? -37.370 1.704 22.223 1.00 41.97 328 TRP A O 1
ATOM 2403 N N . SER A 1 329 ? -36.416 2.440 20.338 1.00 46.09 329 SER A N 1
ATOM 2404 C CA . SER A 1 329 ? -37.399 3.522 20.155 1.00 46.09 329 SER A CA 1
ATOM 2405 C C . SER A 1 329 ? -38.827 2.975 19.976 1.00 46.09 329 SER A C 1
ATOM 2407 O O . SER A 1 329 ? -39.806 3.602 20.402 1.00 46.09 329 SER A O 1
ATOM 2409 N N . GLY A 1 330 ? -38.952 1.778 19.393 1.00 34.50 330 GLY A N 1
ATOM 2410 C CA . GLY A 1 330 ? -40.210 1.046 19.238 1.00 34.50 330 GLY A CA 1
ATOM 2411 C C . GLY A 1 330 ? -40.759 0.471 20.548 1.00 34.50 330 GLY A C 1
ATOM 2412 O O . GLY A 1 330 ? -41.949 0.643 20.836 1.00 34.50 330 GLY A O 1
ATOM 2413 N N . CYS A 1 331 ? -39.912 -0.155 21.371 1.00 41.09 331 CYS A N 1
ATOM 2414 C CA . CYS A 1 331 ? -40.302 -0.696 22.679 1.00 41.09 331 CYS A CA 1
ATOM 2415 C C . CYS A 1 331 ? -40.655 0.405 23.692 1.00 41.09 331 CYS A C 1
ATOM 2417 O O . CYS A 1 331 ? -41.675 0.298 24.379 1.00 41.09 331 CYS A O 1
ATOM 2419 N N . ARG A 1 332 ? -39.929 1.534 23.698 1.00 40.66 332 ARG A N 1
ATOM 2420 C CA . ARG A 1 332 ? -40.241 2.700 24.551 1.00 40.66 332 ARG A CA 1
ATOM 2421 C C . ARG A 1 332 ? -41.630 3.291 24.273 1.00 40.66 332 ARG A C 1
ATOM 2423 O O . ARG A 1 332 ? -42.289 3.765 25.195 1.00 40.66 332 ARG A O 1
ATOM 2430 N N . ARG A 1 333 ? -42.121 3.220 23.027 1.00 38.81 333 ARG A N 1
ATOM 2431 C CA . ARG A 1 333 ? -43.488 3.653 22.661 1.00 38.81 333 ARG A CA 1
ATOM 2432 C C . ARG A 1 333 ? -44.588 2.674 23.074 1.00 38.81 333 ARG A C 1
ATOM 2434 O O . ARG A 1 333 ? -45.737 3.094 23.173 1.00 38.81 333 ARG A O 1
ATOM 2441 N N . ARG A 1 334 ? -44.277 1.395 23.309 1.00 36.97 334 ARG A N 1
ATOM 2442 C CA . ARG A 1 334 ? -45.278 0.364 23.654 1.00 36.97 334 ARG A CA 1
ATOM 2443 C C . ARG A 1 334 ? -45.419 0.107 25.162 1.00 36.97 334 ARG A C 1
ATOM 2445 O O . ARG A 1 334 ? -46.350 -0.586 25.555 1.00 36.97 334 ARG A O 1
ATOM 2452 N N . GLY A 1 335 ? -44.565 0.701 26.002 1.00 38.38 335 GLY A N 1
ATOM 2453 C CA . GLY A 1 335 ? -44.579 0.537 27.466 1.00 38.38 335 GLY A CA 1
ATOM 2454 C C . GLY A 1 335 ? -45.560 1.420 28.258 1.00 38.38 335 GLY A C 1
ATOM 2455 O O . GLY A 1 335 ? -45.712 1.219 29.460 1.00 38.38 335 GLY A O 1
ATOM 2456 N N . VAL A 1 336 ? -46.262 2.374 27.633 1.00 41.03 336 VAL A N 1
ATOM 2457 C CA . VAL A 1 336 ? -47.255 3.223 28.324 1.00 41.03 336 VAL A CA 1
ATOM 2458 C C . VAL A 1 336 ? -48.665 2.734 28.006 1.00 41.03 336 VAL A C 1
ATOM 2460 O O . VAL A 1 336 ? -49.299 3.190 27.059 1.00 41.03 336 VAL A O 1
ATOM 2463 N N . GLY A 1 337 ? -49.168 1.801 28.814 1.00 38.62 337 GLY A N 1
ATOM 2464 C CA . GLY A 1 337 ? -50.601 1.512 28.860 1.00 38.62 337 GLY A CA 1
ATOM 2465 C C . GLY A 1 337 ? -50.959 0.058 29.119 1.00 38.62 337 GLY A C 1
ATOM 2466 O O . GLY A 1 337 ? -51.379 -0.632 28.198 1.00 38.62 337 GLY A O 1
ATOM 2467 N N . ARG A 1 338 ? -50.887 -0.382 30.382 1.00 33.78 338 ARG A N 1
ATOM 2468 C CA . ARG A 1 338 ? -51.809 -1.393 30.940 1.00 33.78 338 ARG A CA 1
ATOM 2469 C C . ARG A 1 338 ? -51.793 -1.392 32.474 1.00 33.78 338 ARG A C 1
ATOM 2471 O O . ARG A 1 338 ? -51.526 -2.388 33.128 1.00 33.78 338 ARG A O 1
ATOM 2478 N N . GLY A 1 339 ? -52.143 -0.243 33.050 1.00 39.12 339 GLY A N 1
ATOM 2479 C CA . GLY A 1 339 ? -52.774 -0.172 34.368 1.00 39.12 339 GLY A CA 1
ATOM 2480 C C . GLY A 1 339 ? -54.279 -0.021 34.160 1.00 39.12 339 GLY A C 1
ATOM 2481 O O . GLY A 1 339 ? -54.759 1.088 33.962 1.00 39.12 339 GLY A O 1
ATOM 2482 N N . GLY A 1 340 ? -55.016 -1.131 34.122 1.00 31.62 340 GLY A N 1
ATOM 2483 C CA . GLY A 1 340 ? -56.444 -1.130 33.799 1.00 31.62 340 GLY A CA 1
ATOM 2484 C C . GLY A 1 340 ? -57.150 -2.355 34.358 1.00 31.62 340 GLY A C 1
ATOM 2485 O O . GLY A 1 340 ? -57.331 -3.349 33.667 1.00 31.62 340 GLY A O 1
ATOM 2486 N N . ARG A 1 341 ? -57.504 -2.251 35.639 1.00 36.38 341 ARG A N 1
ATOM 2487 C CA . ARG A 1 341 ? -58.359 -3.145 36.429 1.00 36.38 341 ARG A CA 1
ATOM 2488 C C . ARG A 1 341 ? -59.632 -3.530 35.648 1.00 36.38 341 ARG A C 1
ATOM 2490 O O . ARG A 1 341 ? -60.355 -2.635 35.219 1.00 36.38 341 ARG A O 1
ATOM 2497 N N . VAL A 1 342 ? -59.967 -4.817 35.571 1.00 34.03 342 VAL A N 1
ATOM 2498 C CA . VAL A 1 342 ? -61.360 -5.275 35.421 1.00 34.03 342 VAL A CA 1
ATOM 2499 C C . VAL A 1 342 ? -61.603 -6.361 36.467 1.00 34.03 342 VAL A C 1
ATOM 2501 O O . VAL A 1 342 ? -60.693 -7.115 36.798 1.00 34.03 342 VAL A O 1
ATOM 2504 N N . ARG A 1 343 ? -62.798 -6.271 37.046 1.00 37.41 343 ARG A N 1
ATOM 2505 C CA . ARG A 1 343 ? -63.342 -6.980 38.207 1.00 37.41 343 ARG A CA 1
ATOM 2506 C C . ARG A 1 343 ? -63.302 -8.496 38.097 1.00 37.41 343 ARG A C 1
ATOM 2508 O O . ARG A 1 343 ? -63.441 -8.990 36.959 1.00 37.41 343 ARG A O 1
#

Solvent-accessible surface area (backbone atoms only — not comparable to full-atom values): 17310 Å² total; per-residue (Å²): 131,57,73,66,60,55,52,56,50,49,53,53,52,54,56,50,48,54,54,50,53,51,50,45,54,53,51,51,52,54,51,56,62,48,68,75,44,98,85,57,65,61,69,66,50,52,54,52,49,50,54,48,53,50,52,50,52,52,48,47,32,72,71,55,46,46,64,52,50,52,41,56,50,42,49,47,55,32,52,47,32,32,73,66,43,93,44,66,53,27,13,55,52,27,54,65,38,68,82,52,54,66,66,57,31,44,48,30,70,75,47,44,46,52,64,48,32,35,67,60,46,50,51,55,38,49,50,34,38,72,70,43,50,73,47,22,17,54,52,28,47,50,24,60,70,69,62,44,57,67,42,40,48,47,33,73,75,46,46,43,60,59,26,41,53,53,39,39,50,51,50,36,50,48,35,41,75,70,44,52,74,44,21,20,52,51,26,51,54,20,70,75,48,58,71,68,42,28,50,49,29,70,63,23,43,48,30,51,24,45,20,51,43,22,49,52,51,20,52,52,22,49,52,51,18,54,51,23,49,53,50,18,52,52,22,46,51,49,17,53,50,21,50,51,49,17,53,53,22,54,76,68,70,36,64,67,60,20,54,50,23,46,51,51,18,53,49,22,46,52,50,18,54,52,21,49,54,49,18,52,53,21,48,54,48,19,54,50,25,46,53,50,20,51,50,26,48,50,53,21,47,56,34,50,52,49,54,51,50,53,50,50,55,50,50,52,54,50,50,51,54,48,48,58,56,49,57,47,60,55,51,66,69,67,69,78,79,85,90,74,90,79,134

Foldseek 3Di:
DDPVVVVVVVVVVVVVLVVLLVVLVVLVVVLVVQVPDPDHPVVVSVVSVVVSVVSVVVSVCVVPVVLVVLLVVLLVVLCCQLPPPPDPLSVVVSVVQSVDDSVSSVCCSVPVSLVSCQVVLLVVLVCQLVPPAPQSVVQSVVLVVVVDSVSSVCCVVPVNLVSNLVRLLVVLVVQLVPPDPQSVVQSVVLNVDDSVSSVLCSLAVNLVSLLVSLVVQLVVLQVQLVVLQVLLVVLQVQLVVLCVQLVVCVVVVNVVSNVVSNVSNVVSNVSSVVSNVSNVVSVVSSVVSNVSSVVSVVSNVVSVVVVVVVVVVVVVVVVVVVVSVVVVVVVVVVPPDDPDDDD

Nearest PDB structures (foldseek):
  8w20-assembly1_A  TM=5.586E-01  e=8.124E-13  Streptomyces coelicolor A3(2)
  7p3r-assembly1_C  TM=2.295E-01  e=4.723E-01  Vibrio cholerae O1 biovar El Tor str. N16961

pLDDT: mean 86.48, std 16.87, range [31.62, 98.69]

Secondary structure (DSSP, 8-state):
--HHHHHHHHHHHHHHHHHHHHHHHHHHHHHHHHHTSTT--HHHHHHHHHHHHHHHHHHHIIIIIHHHHHHHHHHHHHHHHHHH-S-HHHHHHHHHHTTS-HHHHHHIIIIIHHHHTHHHHHHHHHHHHHHS-HHHHHHHHHHHHH--HHHHHHIIIIIHHHHHHHHHHHHHHHHHHHS-H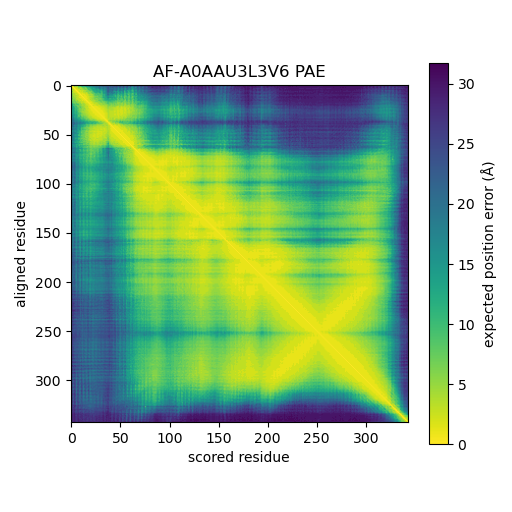HHHHHHHHHHHS-HHHHHHIIIIIHHHHHHHHHHHHHHHHHHHHHHHHHHHHHHHHHHHHHHHHHHHHHHTT-HHHHHHHHHHHHHHHHHHHHHHHHHHHHHHHHHHHHHHHHHHHHHHHHHHHHHHHHHHHHHHHHHHHHHHHHHHHHHHHHSS-------

Radius of gyration: 40.65 Å; Cα contacts (8 Å, |Δi|>4): 314; chains: 1; bounding box: 110×49×109 Å

Mean predicted aligned error: 11.85 Å

Sequence (343 aa):
MTQKAAGDTFTVDVSRSVIEGQAIVDETKALTAKANKSDTDEASLAVKGRAVALRAHVAEYLRTGWDKAVADETRQQVADLASDSPYETVRTAADATLDGTDTEILDFYTTGQHQAADADYRVAVTKLANDGGPGVKDDAKKALADGSTNALVNFLNKGRYASQQADERVTATQLYNDGGPEVRSAAKIALAGPADEVHQFVEAGQYIAAQKDRLDDTHLAQMQRLIAEGQGIAATARKNSAVAAQAAAVAGNAAFDAAQSKLDAERSAKDAEGYAAAADTAADHAETSAKQAKASATTARAASDRAAQDSAAAGESAAQADFSAWWWSGCRRRGVGRGGRVR